Protein AF-A0A452XFY1-F1 (afdb_monomer)

Sequence (192 aa):
MLDLAERDAIMARDAIESGAAADYRALVEVFTRRKQDQLFFTKQAYLARFKKNLEQDMVTDPSHPYQRLLVALATSHKSHHDEPSRHIAKCDARRLYDAKNGGGTGSVDEAAILEMFSKRSIPQLRLALCSYKHIYGHDFTKALKKNLAGDFEESLRVVVKCIYTPSKYYCKVNNRKQAVLHLNLYYYIAGP

Organism: Aegilops tauschii subsp. strangulata (NCBI:txid200361)

Mean predicted aligned error: 9.18 Å

Structure (mmCIF, N/CA/C/O backbone):
data_AF-A0A452XFY1-F1
#
_entry.id   AF-A0A452XFY1-F1
#
loop_
_atom_site.group_PDB
_atom_site.id
_atom_site.type_symbol
_atom_site.label_atom_id
_atom_site.label_alt_id
_atom_site.label_comp_id
_atom_site.label_asym_id
_atom_site.label_entity_id
_atom_site.label_seq_id
_atom_site.pdbx_PDB_ins_code
_atom_site.Cartn_x
_atom_site.Cartn_y
_atom_site.Cartn_z
_atom_site.occupancy
_atom_site.B_iso_or_equiv
_atom_site.auth_seq_id
_atom_site.auth_comp_id
_atom_site.auth_asym_id
_atom_site.auth_atom_id
_atom_site.pdbx_PDB_model_num
ATOM 1 N N . MET A 1 1 ? -27.367 -2.260 10.605 1.00 63.19 1 MET A N 1
ATOM 2 C CA . MET A 1 1 ? -26.356 -2.827 9.684 1.00 63.19 1 MET A CA 1
ATOM 3 C C . MET A 1 1 ? -25.299 -1.751 9.502 1.00 63.19 1 MET A C 1
ATOM 5 O O . MET A 1 1 ? -25.698 -0.643 9.184 1.00 63.19 1 MET A O 1
ATOM 9 N N . LEU A 1 2 ? -24.022 -2.019 9.799 1.00 74.06 2 LEU A N 1
ATOM 10 C CA . LEU A 1 2 ? -22.964 -1.006 9.656 1.00 74.06 2 LEU A CA 1
ATOM 11 C C . LEU A 1 2 ? -22.752 -0.666 8.182 1.00 74.06 2 LEU A C 1
ATOM 13 O O . LEU A 1 2 ? -22.768 -1.576 7.339 1.00 74.06 2 LEU A O 1
ATOM 17 N N . ASP A 1 3 ? -22.523 0.610 7.890 1.00 87.44 3 ASP A N 1
ATOM 18 C CA . ASP A 1 3 ? -22.174 1.022 6.537 1.00 87.44 3 ASP A CA 1
ATOM 19 C C . ASP A 1 3 ? -20.753 0.554 6.157 1.00 87.44 3 ASP A C 1
ATOM 21 O O . ASP A 1 3 ? -19.994 -0.015 6.951 1.00 87.44 3 ASP A O 1
ATOM 25 N N . LEU A 1 4 ? -20.398 0.721 4.886 1.00 87.56 4 LEU A N 1
ATOM 26 C CA . LEU A 1 4 ? -19.113 0.266 4.360 1.00 87.56 4 LEU A CA 1
ATOM 27 C C . LEU A 1 4 ? -17.914 0.982 5.002 1.00 87.56 4 LEU A C 1
ATOM 29 O O . LEU A 1 4 ? -16.899 0.339 5.267 1.00 87.56 4 LEU A O 1
ATOM 33 N N . ALA A 1 5 ? -18.037 2.288 5.232 1.00 90.25 5 ALA A N 1
ATOM 34 C CA . ALA A 1 5 ? -16.978 3.137 5.758 1.00 90.25 5 ALA A CA 1
ATOM 35 C C . ALA A 1 5 ? -16.730 2.858 7.245 1.00 90.25 5 ALA A C 1
ATOM 37 O O . ALA A 1 5 ? -15.581 2.762 7.672 1.00 90.25 5 ALA A O 1
ATOM 38 N N . GLU A 1 6 ? -17.791 2.643 8.021 1.00 91.00 6 GLU A N 1
ATOM 39 C CA . GLU A 1 6 ? -17.715 2.241 9.426 1.00 91.00 6 GLU A CA 1
ATOM 40 C C . GLU A 1 6 ? -17.036 0.881 9.591 1.00 91.00 6 GLU A C 1
ATOM 42 O O . GLU A 1 6 ? -16.199 0.700 10.477 1.00 91.00 6 GLU A O 1
ATOM 47 N N . ARG A 1 7 ? -17.360 -0.084 8.722 1.00 89.94 7 ARG A N 1
ATOM 48 C CA . ARG A 1 7 ? -16.734 -1.415 8.751 1.00 89.94 7 ARG A CA 1
ATOM 49 C C . ARG A 1 7 ? -15.244 -1.357 8.452 1.00 89.94 7 ARG A C 1
ATOM 51 O O . ARG A 1 7 ? -14.468 -2.037 9.123 1.00 89.94 7 ARG A O 1
ATOM 58 N N . ASP A 1 8 ? -14.854 -0.567 7.460 1.00 89.94 8 ASP A N 1
ATOM 59 C CA . ASP A 1 8 ? -13.446 -0.375 7.121 1.00 89.94 8 ASP A CA 1
ATOM 60 C C . ASP A 1 8 ? -12.703 0.364 8.240 1.00 89.94 8 ASP A C 1
ATOM 62 O O . ASP A 1 8 ? -11.579 -0.007 8.574 1.00 89.94 8 ASP A O 1
ATOM 66 N N . ALA A 1 9 ? -13.346 1.348 8.877 1.00 91.31 9 ALA A N 1
ATOM 67 C CA . ALA A 1 9 ? -12.784 2.063 10.015 1.00 91.31 9 ALA A CA 1
ATOM 68 C C . ALA A 1 9 ? -12.543 1.136 11.217 1.00 91.31 9 ALA A C 1
ATOM 70 O O . ALA A 1 9 ? -11.470 1.172 11.816 1.00 91.31 9 ALA A O 1
ATOM 71 N N . ILE A 1 10 ? -13.505 0.269 11.549 1.00 91.00 10 ILE A N 1
ATOM 72 C CA . ILE A 1 10 ? -13.344 -0.730 12.617 1.00 91.00 10 ILE A CA 1
ATOM 73 C C . ILE A 1 10 ? -12.221 -1.709 12.270 1.00 91.00 10 ILE A C 1
ATOM 75 O O . ILE A 1 10 ? -11.364 -1.970 13.103 1.00 91.00 10 ILE A O 1
ATOM 79 N N . MET A 1 11 ? -12.167 -2.199 11.027 1.00 88.69 11 MET A N 1
ATOM 80 C CA . MET A 1 11 ? -11.081 -3.082 10.590 1.00 88.69 11 MET A CA 1
ATOM 81 C C . MET A 1 11 ? -9.709 -2.413 10.713 1.00 88.69 11 MET A C 1
ATOM 83 O O . MET A 1 11 ? -8.749 -3.072 11.107 1.00 88.69 11 MET A O 1
ATOM 87 N N . ALA A 1 12 ? -9.615 -1.122 10.389 1.00 89.00 12 ALA A N 1
ATOM 88 C CA . ALA A 1 12 ? -8.384 -0.369 10.557 1.00 89.00 12 ALA A CA 1
ATOM 89 C C . ALA A 1 12 ? -7.977 -0.278 12.032 1.00 89.00 12 ALA A C 1
ATOM 91 O O . ALA A 1 12 ? -6.815 -0.514 12.353 1.00 89.00 12 ALA A O 1
ATOM 92 N N . ARG A 1 13 ? -8.937 -0.011 12.927 1.00 91.50 13 ARG A N 1
ATOM 93 C CA . ARG A 1 13 ? -8.681 0.072 14.368 1.00 91.50 13 ARG A CA 1
ATOM 94 C C . ARG A 1 13 ? -8.219 -1.268 14.935 1.00 91.50 13 ARG A C 1
ATOM 96 O O . ARG A 1 13 ? -7.186 -1.302 15.595 1.00 91.50 13 ARG A O 1
ATOM 103 N N . ASP A 1 14 ? -8.918 -2.355 14.605 1.00 89.62 14 ASP A N 1
ATOM 104 C CA . ASP A 1 14 ? -8.559 -3.718 15.023 1.00 89.62 14 ASP A CA 1
ATOM 105 C C . ASP A 1 14 ? -7.122 -4.077 14.583 1.00 89.62 14 ASP A C 1
ATOM 107 O O . ASP A 1 14 ? -6.356 -4.682 15.334 1.00 89.62 14 ASP A O 1
ATOM 111 N N . ALA A 1 15 ? -6.734 -3.698 13.358 1.00 88.88 15 ALA A N 1
ATOM 112 C CA . ALA A 1 15 ? -5.394 -3.958 12.831 1.00 88.88 15 ALA A CA 1
ATOM 113 C C . ALA A 1 15 ? -4.305 -3.146 13.552 1.00 88.88 15 ALA A C 1
ATOM 115 O O . ALA A 1 15 ? -3.227 -3.672 13.821 1.00 88.88 15 ALA A O 1
ATOM 116 N N . ILE A 1 16 ? -4.592 -1.884 13.887 1.00 87.62 16 ILE A N 1
ATOM 117 C CA . ILE A 1 16 ? -3.669 -1.019 14.632 1.00 87.62 16 ILE A CA 1
ATOM 118 C C . ILE A 1 16 ? -3.490 -1.528 16.069 1.00 87.62 16 ILE A C 1
ATOM 120 O O . ILE A 1 16 ? -2.362 -1.598 16.547 1.00 87.62 16 ILE A O 1
ATOM 124 N N . GLU A 1 17 ? -4.574 -1.912 16.749 1.00 88.50 17 GLU A N 1
ATOM 125 C CA . GLU A 1 17 ? -4.529 -2.389 18.140 1.00 88.50 17 GLU A CA 1
ATOM 126 C C . GLU A 1 17 ? -3.872 -3.764 18.282 1.00 88.50 17 GLU A C 1
ATOM 128 O O . GLU A 1 17 ? -3.107 -3.985 19.218 1.00 88.50 17 GLU A O 1
ATOM 133 N N . SER A 1 18 ? -4.150 -4.687 17.358 1.00 87.12 18 SER A N 1
ATOM 134 C CA . SER A 1 18 ? -3.537 -6.022 17.379 1.00 87.12 18 SER A CA 1
ATOM 135 C C . SER A 1 18 ? -2.046 -5.993 17.046 1.00 87.12 18 SER A C 1
ATOM 137 O O . SER A 1 18 ? -1.300 -6.857 17.506 1.00 87.12 18 SER A O 1
ATOM 139 N N . GLY A 1 19 ? -1.614 -5.057 16.192 1.00 83.62 19 GLY A N 1
ATOM 140 C CA . GLY A 1 19 ? -0.252 -5.014 15.661 1.00 83.62 19 GLY A CA 1
ATOM 141 C C . GLY A 1 19 ? 0.112 -6.216 14.7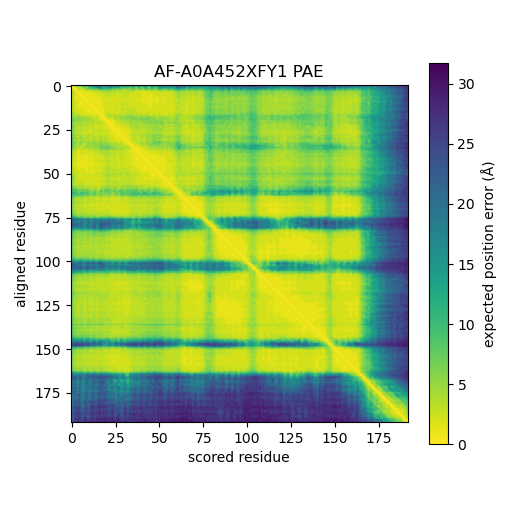77 1.00 83.62 19 GLY A C 1
ATOM 142 O O . GLY A 1 19 ? 1.266 -6.351 14.372 1.00 83.62 19 GLY A O 1
ATOM 143 N N . ALA A 1 20 ? -0.841 -7.098 14.460 1.00 83.06 20 ALA A N 1
ATOM 144 C CA . ALA A 1 20 ? -0.570 -8.361 13.790 1.00 83.06 20 ALA A CA 1
ATOM 145 C C . ALA A 1 20 ? -0.483 -8.195 12.265 1.00 83.06 20 ALA A C 1
ATOM 147 O O . ALA A 1 20 ? -1.370 -7.641 11.610 1.00 83.06 20 ALA A O 1
ATOM 148 N N . ALA A 1 21 ? 0.547 -8.788 11.654 1.00 80.56 21 ALA A N 1
ATOM 149 C CA . ALA A 1 21 ? 0.751 -8.761 10.202 1.00 80.56 21 ALA A CA 1
ATOM 150 C C . ALA A 1 21 ? -0.462 -9.281 9.396 1.00 80.56 21 ALA A C 1
ATOM 152 O O . ALA A 1 21 ? -0.718 -8.830 8.277 1.00 80.56 21 ALA A O 1
ATOM 153 N N . ALA A 1 22 ? -1.223 -10.231 9.952 1.00 79.31 22 ALA A N 1
ATOM 154 C CA . ALA A 1 22 ? -2.417 -10.784 9.314 1.00 79.31 22 ALA A CA 1
ATOM 155 C C . ALA A 1 22 ? -3.561 -9.761 9.194 1.00 79.31 22 ALA A C 1
ATOM 157 O O . ALA A 1 22 ? -4.259 -9.752 8.175 1.00 79.31 22 ALA A O 1
ATOM 158 N N . ASP A 1 23 ? -3.724 -8.894 10.193 1.00 83.12 23 ASP A N 1
ATOM 159 C CA . ASP A 1 23 ? -4.770 -7.872 10.215 1.00 83.12 23 ASP A CA 1
ATOM 160 C C . ASP A 1 23 ? -4.394 -6.687 9.323 1.00 83.12 23 ASP A C 1
ATOM 162 O O . ASP A 1 23 ? -5.204 -6.242 8.504 1.00 83.12 23 ASP A O 1
ATOM 166 N N . TYR A 1 24 ? -3.123 -6.274 9.337 1.00 83.56 24 TYR A N 1
ATOM 167 C CA . TYR A 1 24 ? -2.610 -5.294 8.376 1.00 83.56 24 TYR A CA 1
ATOM 168 C C . TYR A 1 24 ? -2.759 -5.747 6.926 1.00 83.56 24 TYR A C 1
ATOM 170 O O . TYR A 1 24 ? -3.103 -4.951 6.051 1.00 83.56 24 TYR A O 1
ATOM 178 N N . ARG A 1 25 ? -2.556 -7.036 6.645 1.00 83.19 25 ARG A N 1
ATOM 179 C CA . ARG A 1 25 ? -2.786 -7.581 5.305 1.00 83.19 25 ARG A CA 1
ATOM 180 C C . ARG A 1 25 ? -4.245 -7.437 4.865 1.00 83.19 25 ARG A C 1
ATOM 182 O O . ARG A 1 25 ? -4.487 -7.120 3.701 1.00 83.19 25 ARG A O 1
ATOM 189 N N . ALA A 1 26 ? -5.210 -7.660 5.758 1.00 80.44 26 ALA A N 1
ATOM 190 C CA . ALA A 1 26 ? -6.620 -7.432 5.444 1.00 80.44 26 ALA A CA 1
ATOM 191 C C . ALA A 1 26 ? -6.888 -5.946 5.149 1.00 80.44 26 ALA A C 1
ATOM 193 O O . ALA A 1 26 ? -7.580 -5.625 4.181 1.00 80.44 26 ALA A O 1
ATOM 194 N N . LEU A 1 27 ? -6.267 -5.049 5.918 1.00 83.44 27 LEU A N 1
ATOM 195 C CA . LEU A 1 27 ? -6.363 -3.606 5.715 1.00 83.44 27 LEU A CA 1
ATOM 196 C C . LEU A 1 27 ? -5.776 -3.159 4.362 1.00 83.44 27 LEU A C 1
ATOM 198 O O . LEU A 1 27 ? -6.400 -2.374 3.649 1.00 83.44 27 LEU A O 1
ATOM 202 N N . VAL A 1 28 ? -4.636 -3.721 3.945 1.00 86.06 28 VAL A N 1
ATOM 203 C CA . VAL A 1 28 ? -4.040 -3.499 2.611 1.00 86.06 28 VAL A CA 1
ATOM 204 C C . VAL A 1 28 ? -4.995 -3.904 1.489 1.00 86.06 28 VAL A C 1
ATOM 206 O O . VAL A 1 28 ? -5.131 -3.178 0.500 1.00 86.06 28 VAL A O 1
ATOM 209 N N . GLU A 1 29 ? -5.683 -5.040 1.617 1.00 79.56 29 GLU A N 1
ATOM 210 C CA . GLU A 1 29 ? -6.668 -5.468 0.617 1.00 79.56 29 GLU A CA 1
ATOM 211 C C . GLU A 1 29 ? -7.845 -4.495 0.509 1.00 79.56 29 GLU A C 1
ATOM 213 O O . GLU A 1 29 ? -8.342 -4.258 -0.592 1.00 79.56 29 GLU A O 1
ATOM 218 N N . VAL A 1 30 ? -8.282 -3.907 1.624 1.00 80.06 30 VAL A N 1
ATOM 219 C CA . VAL A 1 30 ? -9.313 -2.864 1.612 1.00 80.06 30 VAL A CA 1
ATOM 220 C C . VAL A 1 30 ? -8.781 -1.622 0.898 1.00 80.06 30 VAL A C 1
ATOM 222 O O . VAL A 1 30 ? -9.355 -1.200 -0.107 1.00 80.06 30 VAL A O 1
ATOM 225 N N . PHE A 1 31 ? -7.644 -1.084 1.340 1.00 79.00 31 PHE A N 1
ATOM 226 C CA . PHE A 1 31 ? -7.101 0.182 0.838 1.00 79.00 31 PHE A CA 1
ATOM 227 C C . PHE A 1 31 ? -6.764 0.143 -0.654 1.00 79.00 31 PHE A C 1
ATOM 229 O O . PHE A 1 31 ? -7.035 1.096 -1.376 1.00 79.00 31 PHE A O 1
ATOM 236 N N . THR A 1 32 ? -6.248 -0.982 -1.150 1.00 81.31 32 THR A N 1
ATOM 237 C CA . THR A 1 32 ? -5.939 -1.153 -2.582 1.00 81.31 32 THR A CA 1
ATOM 238 C C . THR A 1 32 ? -7.182 -1.311 -3.471 1.00 81.31 32 THR A C 1
ATOM 240 O O . THR A 1 32 ? -7.075 -1.189 -4.694 1.00 81.31 32 THR A O 1
ATOM 243 N N . ARG A 1 33 ? -8.364 -1.573 -2.891 1.00 79.44 33 ARG A N 1
ATOM 244 C CA . ARG A 1 33 ? -9.639 -1.741 -3.613 1.00 79.44 33 ARG A CA 1
ATOM 245 C C . ARG A 1 33 ? -10.569 -0.542 -3.518 1.00 79.44 33 ARG A C 1
ATOM 247 O O . ARG A 1 33 ? -11.413 -0.371 -4.401 1.00 79.44 33 ARG A O 1
ATOM 254 N N . ARG A 1 34 ? -10.489 0.229 -2.436 1.00 79.19 34 ARG A N 1
ATOM 255 C CA . ARG A 1 34 ? -11.366 1.379 -2.234 1.00 79.19 34 ARG A CA 1
ATOM 256 C C . ARG A 1 34 ? -11.056 2.471 -3.245 1.00 79.19 34 ARG A C 1
ATOM 258 O O . ARG A 1 34 ? -9.904 2.813 -3.497 1.00 79.19 34 ARG A O 1
ATOM 265 N N . LYS A 1 35 ? -12.122 3.028 -3.821 1.00 75.75 35 LYS A N 1
ATOM 266 C CA . LYS A 1 35 ? -12.028 4.287 -4.564 1.00 75.75 35 LYS A CA 1
ATOM 267 C C . LYS A 1 35 ? -11.702 5.419 -3.589 1.00 75.75 35 LYS A C 1
ATOM 269 O O . LYS A 1 35 ? -11.954 5.299 -2.391 1.00 75.75 35 LYS A O 1
ATOM 274 N N . GLN A 1 36 ? -11.197 6.524 -4.121 1.00 76.31 36 GLN A N 1
ATOM 275 C CA . GLN A 1 36 ? -10.845 7.710 -3.343 1.00 76.31 36 GLN A CA 1
ATOM 276 C C . GLN A 1 36 ? -11.977 8.161 -2.411 1.00 76.31 36 GLN A C 1
ATOM 278 O O . GLN A 1 36 ? -11.744 8.299 -1.214 1.00 76.31 36 GLN A O 1
ATOM 283 N N . ASP A 1 37 ? -13.202 8.277 -2.925 1.00 81.69 37 ASP A N 1
ATOM 284 C CA . ASP A 1 37 ? -14.358 8.700 -2.123 1.00 81.69 37 ASP A CA 1
ATOM 285 C C . ASP A 1 37 ? -14.640 7.724 -0.975 1.00 81.69 37 ASP A C 1
ATOM 287 O O . ASP A 1 37 ? -14.925 8.126 0.147 1.00 81.69 37 ASP A O 1
ATOM 291 N N . GLN A 1 38 ? -14.482 6.419 -1.217 1.00 86.12 38 GLN A N 1
ATOM 292 C CA . GLN A 1 38 ? -14.683 5.401 -0.185 1.00 86.12 38 GLN A CA 1
ATOM 293 C C . GLN A 1 38 ? -13.617 5.481 0.917 1.00 86.12 38 GLN A C 1
ATOM 295 O O . GLN A 1 38 ? -13.946 5.317 2.091 1.00 86.12 38 GLN A O 1
ATOM 300 N N . LEU A 1 39 ? -12.357 5.766 0.567 1.00 84.75 39 LEU A N 1
ATOM 301 C CA . LEU A 1 39 ? -11.304 6.017 1.559 1.00 84.75 39 LEU A CA 1
ATOM 302 C C . LEU A 1 39 ? -11.566 7.305 2.336 1.00 84.75 39 LEU A C 1
ATOM 304 O O . LEU A 1 39 ? -11.366 7.326 3.548 1.00 84.75 39 LEU A O 1
ATOM 308 N N . PHE A 1 40 ? -12.059 8.353 1.674 1.00 87.69 40 PHE A N 1
ATOM 309 C CA . PHE A 1 40 ? -12.452 9.591 2.341 1.00 87.69 40 PHE A CA 1
ATOM 310 C C . PHE A 1 40 ? -13.544 9.338 3.389 1.00 87.69 40 PHE A C 1
ATOM 312 O O . PHE A 1 40 ? -13.369 9.707 4.550 1.00 87.69 40 PHE A O 1
ATOM 319 N N . PHE A 1 41 ? -14.619 8.631 3.026 1.00 90.44 41 PHE A N 1
ATOM 320 C CA . PHE A 1 41 ? -15.670 8.275 3.982 1.00 90.44 41 PHE A CA 1
ATOM 321 C C . PHE A 1 41 ? -15.156 7.366 5.100 1.00 90.44 41 PHE A C 1
ATOM 323 O O . PHE A 1 41 ? -15.528 7.562 6.251 1.00 90.44 41 PHE A O 1
ATOM 330 N N . THR A 1 42 ? -14.248 6.431 4.802 1.00 90.06 42 THR A N 1
ATOM 331 C CA . THR A 1 42 ? -13.604 5.590 5.828 1.00 90.06 42 THR A CA 1
ATOM 332 C C . THR A 1 42 ? -12.845 6.439 6.849 1.00 90.06 42 THR A C 1
ATO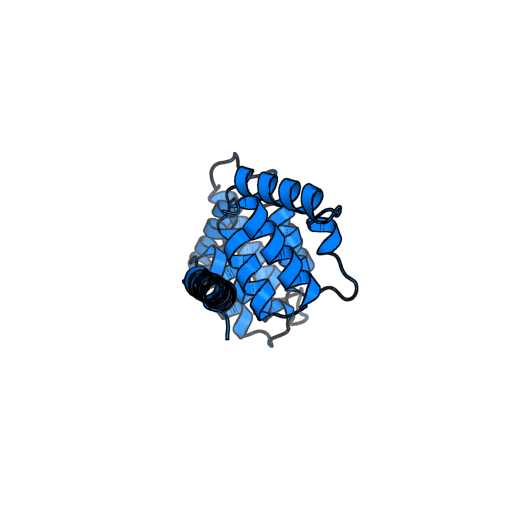M 334 O O . THR A 1 42 ? -12.986 6.229 8.052 1.00 90.06 42 THR A O 1
ATOM 337 N N . LYS A 1 43 ? -12.080 7.441 6.395 1.00 89.62 43 LYS A N 1
ATOM 338 C CA . LYS A 1 43 ? -11.357 8.375 7.275 1.00 89.62 43 LYS A CA 1
ATOM 339 C C . LYS A 1 43 ? -12.319 9.206 8.131 1.00 89.62 43 LYS A C 1
ATOM 341 O O . LYS A 1 43 ? -12.072 9.373 9.323 1.00 89.62 43 LYS A O 1
ATOM 346 N N . GLN A 1 44 ? -13.423 9.680 7.548 1.00 92.88 44 GLN A N 1
ATOM 347 C CA . GLN A 1 44 ? -14.470 10.408 8.276 1.00 92.88 44 GLN A CA 1
ATOM 348 C C . GLN A 1 44 ? -15.149 9.528 9.334 1.00 92.88 44 GLN A C 1
ATOM 350 O O . GLN A 1 44 ? -15.266 9.937 10.486 1.00 92.88 44 GLN A O 1
ATOM 355 N N . ALA A 1 45 ? -15.529 8.298 8.978 1.00 94.12 45 ALA A N 1
ATOM 356 C CA . ALA A 1 45 ? -16.125 7.337 9.903 1.00 94.12 45 ALA A CA 1
ATOM 357 C C . ALA A 1 45 ? -15.165 6.983 11.051 1.00 94.12 45 ALA A C 1
ATOM 359 O O . ALA A 1 45 ? -15.576 6.933 12.211 1.00 94.12 45 ALA A O 1
ATOM 360 N N . TYR A 1 46 ? -13.873 6.808 10.751 1.00 94.12 46 TYR A N 1
ATOM 361 C CA . TYR A 1 46 ? -12.836 6.570 11.756 1.00 94.12 46 TYR A CA 1
ATOM 362 C C . TYR A 1 46 ? -12.733 7.728 12.751 1.00 94.12 46 TYR A C 1
ATOM 364 O O . TYR A 1 46 ? -12.778 7.511 13.963 1.00 94.12 46 TYR A O 1
ATOM 372 N N . LEU A 1 47 ? -12.669 8.964 12.244 1.00 95.06 47 LEU A N 1
ATOM 373 C CA . LEU A 1 47 ? -12.614 10.164 13.073 1.00 95.06 47 LEU A CA 1
ATOM 374 C C . LEU A 1 47 ? -13.876 10.326 13.923 1.00 95.06 47 LEU A C 1
ATOM 376 O O . LEU A 1 47 ? -13.783 10.574 15.125 1.00 95.06 47 LEU A O 1
ATOM 380 N N . ALA A 1 48 ? -15.054 10.147 13.328 1.00 95.56 48 ALA A N 1
ATOM 381 C CA . ALA A 1 48 ? -16.324 10.256 14.032 1.00 95.56 48 ALA A CA 1
ATOM 382 C C . ALA A 1 48 ? -16.431 9.241 15.180 1.00 95.56 48 ALA A C 1
ATOM 384 O O . ALA A 1 48 ? -16.878 9.606 16.273 1.00 95.56 48 ALA A O 1
ATOM 385 N N . ARG A 1 49 ? -15.984 8.001 14.947 1.00 95.50 49 ARG A N 1
ATOM 386 C CA . ARG A 1 49 ? -16.112 6.879 15.882 1.00 95.50 49 ARG A CA 1
ATOM 387 C C . ARG A 1 49 ? -15.040 6.860 16.969 1.00 95.50 49 ARG A C 1
ATOM 389 O O . ARG A 1 49 ? -15.377 6.733 18.140 1.00 95.50 49 ARG A O 1
ATOM 396 N N . PHE A 1 50 ? -13.768 6.977 16.595 1.00 94.56 50 PHE A N 1
ATOM 397 C CA . PHE A 1 50 ? -12.632 6.800 17.510 1.00 94.56 50 PHE A CA 1
ATOM 398 C C . PHE A 1 50 ? -12.017 8.117 17.980 1.00 94.56 50 PHE A C 1
ATOM 400 O O . PHE A 1 50 ? -11.102 8.100 18.797 1.00 94.56 50 PHE A O 1
ATOM 407 N N . LYS A 1 51 ? -12.503 9.258 17.466 1.00 95.00 51 LYS A N 1
ATOM 408 C CA . LYS A 1 51 ? -11.988 10.606 17.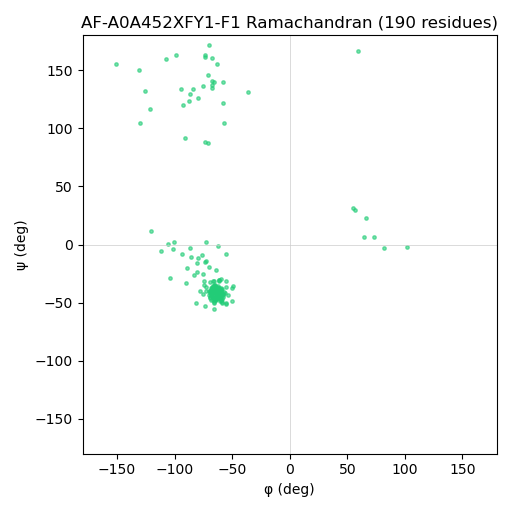771 1.00 95.00 51 LYS A CA 1
ATOM 409 C C . LYS A 1 51 ? -10.496 10.765 17.466 1.00 95.00 51 LYS A C 1
ATOM 411 O O . LYS A 1 51 ? -9.807 11.565 18.089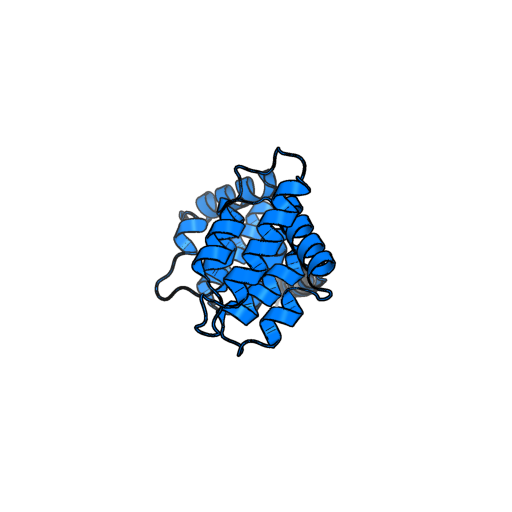 1.00 95.00 51 LYS A O 1
ATOM 416 N N . LYS A 1 52 ? -10.006 10.011 16.480 1.00 93.00 52 LYS A N 1
ATOM 417 C CA . LYS A 1 52 ? -8.614 10.009 16.027 1.00 93.00 52 LYS A CA 1
ATOM 418 C C . LYS A 1 52 ? -8.537 10.130 14.514 1.00 93.00 52 LYS A C 1
ATOM 420 O O . LYS A 1 52 ? -9.424 9.662 13.806 1.00 93.00 52 LYS A O 1
ATOM 425 N N . ASN A 1 53 ? -7.465 10.727 14.005 1.00 91.69 53 ASN A N 1
ATOM 426 C CA . ASN A 1 53 ? -7.176 10.707 12.577 1.00 91.69 53 ASN A CA 1
ATOM 427 C C . ASN A 1 53 ? -6.547 9.356 12.202 1.00 91.69 53 ASN A C 1
ATOM 429 O O . ASN A 1 53 ? -5.547 8.966 12.797 1.00 91.69 53 ASN A O 1
ATOM 433 N N . LEU A 1 54 ? -7.122 8.662 11.216 1.00 89.00 54 LEU A N 1
ATOM 434 C CA . LEU A 1 54 ? -6.676 7.326 10.811 1.00 89.00 54 LEU A CA 1
ATOM 435 C C . LEU A 1 54 ? -5.203 7.294 10.385 1.00 89.00 54 LEU A C 1
ATOM 437 O O . LEU A 1 54 ? -4.472 6.412 10.811 1.00 89.00 54 LEU A O 1
ATOM 441 N N . GLU A 1 55 ? -4.749 8.252 9.577 1.00 87.25 55 GLU A N 1
ATOM 442 C CA . GLU A 1 55 ? -3.358 8.274 9.107 1.00 87.25 55 GLU A CA 1
ATOM 443 C C . GLU A 1 55 ? -2.386 8.503 10.266 1.00 87.25 55 GLU A C 1
ATOM 445 O O . GLU A 1 55 ? -1.370 7.824 10.345 1.00 87.25 55 GLU A O 1
ATOM 450 N N . GLN A 1 56 ? -2.724 9.402 11.194 1.00 88.00 56 GLN A N 1
ATOM 451 C CA . GLN A 1 56 ? -1.902 9.660 12.380 1.00 88.00 56 GLN A CA 1
ATOM 452 C C . GLN A 1 56 ? -1.873 8.460 13.333 1.00 88.00 56 GLN A C 1
ATOM 454 O O . GLN A 1 56 ? -0.820 8.132 13.860 1.00 88.00 56 GLN A O 1
ATOM 459 N N . ASP A 1 57 ? -3.004 7.779 13.527 1.00 89.06 57 ASP A N 1
ATOM 460 C CA . ASP A 1 57 ? -3.100 6.603 14.406 1.00 89.06 57 ASP A CA 1
ATOM 461 C C . ASP A 1 57 ? -2.367 5.381 13.819 1.00 89.06 57 ASP A C 1
ATOM 463 O O . ASP A 1 57 ? -2.005 4.462 14.547 1.00 89.06 57 ASP A O 1
ATOM 467 N N . MET A 1 58 ? -2.103 5.377 12.507 1.00 84.75 58 MET A N 1
ATOM 468 C CA . MET A 1 58 ? -1.238 4.392 11.854 1.00 84.75 58 MET A CA 1
ATOM 469 C C . MET A 1 58 ? 0.256 4.704 11.997 1.00 84.75 58 MET A C 1
ATOM 471 O O . MET A 1 58 ? 1.070 3.819 11.755 1.00 84.75 58 MET A O 1
ATOM 475 N N . VAL A 1 59 ? 0.646 5.923 12.374 1.00 85.19 59 VAL A N 1
ATOM 476 C CA . VAL A 1 59 ? 2.054 6.291 12.579 1.00 85.19 59 VAL A CA 1
ATOM 477 C C . VAL A 1 59 ? 2.420 6.034 14.043 1.00 85.19 59 VAL A C 1
ATOM 479 O O . VAL A 1 59 ? 2.236 6.890 14.903 1.00 85.19 59 VAL A O 1
ATOM 482 N N . THR A 1 60 ? 2.926 4.833 14.330 1.00 82.44 60 THR A N 1
ATOM 483 C CA . THR A 1 60 ? 3.420 4.432 15.661 1.00 82.44 60 THR A CA 1
ATOM 484 C C . THR A 1 60 ? 4.946 4.338 15.686 1.00 82.44 60 THR A C 1
ATOM 486 O O . THR A 1 60 ? 5.565 4.172 14.637 1.00 82.44 60 THR A O 1
ATOM 489 N N . ASP A 1 61 ? 5.553 4.397 16.875 1.00 78.19 61 ASP A N 1
ATOM 490 C CA . ASP A 1 61 ? 6.991 4.172 17.077 1.00 78.19 61 ASP A CA 1
ATOM 491 C C . ASP A 1 61 ? 7.220 3.008 18.068 1.00 78.19 61 ASP A C 1
ATOM 493 O O . ASP A 1 61 ? 6.773 3.111 19.215 1.00 78.19 61 ASP A O 1
ATOM 497 N N . PRO A 1 62 ? 7.847 1.885 17.653 1.00 76.25 62 PRO A N 1
ATOM 498 C CA . PRO A 1 62 ? 8.331 1.587 16.300 1.00 76.25 62 PRO A CA 1
ATOM 499 C C . PRO A 1 62 ? 7.190 1.329 15.299 1.00 76.25 62 PRO A C 1
ATOM 501 O O . PRO A 1 62 ? 6.152 0.755 15.635 1.00 76.25 62 PRO A O 1
ATOM 504 N N . SER A 1 63 ? 7.388 1.736 14.039 1.00 79.25 63 SER A N 1
ATOM 505 C CA . SER A 1 63 ? 6.381 1.553 12.981 1.00 79.25 63 SER A CA 1
ATOM 506 C C . SER A 1 63 ? 6.508 0.187 12.298 1.00 79.25 63 SER A C 1
ATOM 508 O O . SER A 1 63 ? 7.574 -0.179 11.791 1.00 79.25 63 SER A O 1
ATOM 510 N N . HIS A 1 64 ? 5.402 -0.545 12.191 1.00 86.31 64 HIS A N 1
ATOM 511 C CA . HIS A 1 64 ? 5.326 -1.759 11.387 1.00 86.31 64 HIS A CA 1
ATOM 512 C C . HIS A 1 64 ? 5.450 -1.394 9.891 1.00 86.31 64 HIS A C 1
ATOM 514 O O . HIS A 1 64 ? 4.791 -0.461 9.423 1.00 86.31 64 HIS A O 1
ATOM 520 N N . PRO A 1 65 ? 6.214 -2.143 9.070 1.00 90.31 65 PRO A N 1
ATOM 521 C CA . PRO A 1 65 ? 6.305 -1.893 7.628 1.00 90.31 65 PRO A CA 1
ATOM 522 C C . PRO A 1 65 ? 4.971 -1.725 6.879 1.00 90.31 65 PRO A C 1
ATOM 524 O O . PRO A 1 65 ? 4.872 -0.889 5.979 1.00 90.31 65 PRO A O 1
ATOM 527 N N . TYR A 1 66 ? 3.921 -2.465 7.261 1.00 90.25 66 TYR A N 1
ATOM 528 C CA . TYR A 1 66 ? 2.591 -2.288 6.681 1.00 90.25 66 TYR A CA 1
ATOM 529 C C . TYR A 1 66 ? 2.002 -0.911 6.950 1.00 90.25 66 TYR A C 1
ATOM 531 O O . TYR A 1 66 ? 1.402 -0.350 6.039 1.00 90.25 66 TYR A O 1
ATOM 539 N N . GLN A 1 67 ? 2.168 -0.359 8.153 1.00 90.44 67 GLN A N 1
ATOM 540 C CA . GLN A 1 67 ? 1.670 0.975 8.477 1.00 90.44 67 GLN A CA 1
ATOM 541 C C . GLN A 1 67 ? 2.296 2.016 7.550 1.00 90.44 67 GLN A C 1
ATOM 543 O O . GLN A 1 67 ? 1.574 2.786 6.926 1.00 90.44 67 GLN A O 1
ATOM 548 N N . ARG A 1 68 ? 3.622 1.970 7.366 1.00 91.56 68 ARG A N 1
ATOM 549 C CA . ARG A 1 68 ? 4.341 2.884 6.465 1.00 91.56 68 ARG A CA 1
ATOM 550 C C . ARG A 1 68 ? 3.839 2.782 5.021 1.00 91.56 68 ARG A C 1
ATOM 552 O O . ARG A 1 68 ? 3.532 3.798 4.400 1.00 91.56 68 ARG A O 1
ATOM 559 N N . LEU A 1 69 ? 3.684 1.561 4.504 1.00 92.75 69 LEU A N 1
ATOM 560 C CA . LEU A 1 69 ? 3.158 1.322 3.153 1.00 92.75 69 LEU A CA 1
ATOM 561 C C . LEU A 1 69 ? 1.695 1.765 3.005 1.00 92.75 69 LEU A C 1
ATOM 563 O O . LEU A 1 69 ? 1.326 2.334 1.980 1.00 92.75 69 LEU A O 1
ATOM 567 N N . LEU A 1 70 ? 0.859 1.512 4.011 1.00 89.75 70 LEU A N 1
ATOM 568 C CA . LEU A 1 70 ? -0.548 1.905 4.016 1.00 89.75 70 LEU A CA 1
ATOM 569 C C . LEU A 1 70 ? -0.713 3.421 4.082 1.00 89.75 70 LEU A C 1
ATOM 571 O O . LEU A 1 70 ? -1.527 3.952 3.335 1.00 89.75 70 LEU A O 1
ATOM 575 N N . VAL A 1 71 ? 0.077 4.108 4.912 1.00 90.31 71 VAL A N 1
ATOM 576 C CA . VAL A 1 71 ? 0.116 5.575 4.965 1.00 90.31 71 VAL A CA 1
ATOM 577 C C . VAL A 1 71 ? 0.518 6.123 3.599 1.00 90.31 71 VAL A C 1
ATOM 579 O O . VAL A 1 71 ? -0.209 6.947 3.057 1.00 90.31 71 VAL A O 1
ATOM 582 N N . ALA A 1 72 ? 1.578 5.595 2.974 1.00 90.88 72 ALA A N 1
ATOM 583 C CA . ALA A 1 72 ? 1.970 6.010 1.626 1.00 90.88 72 ALA A CA 1
ATOM 584 C C . ALA A 1 72 ? 0.817 5.850 0.616 1.00 90.88 72 ALA A C 1
ATOM 586 O O . ALA A 1 72 ? 0.454 6.806 -0.066 1.00 90.88 72 ALA A O 1
ATOM 587 N N . LEU A 1 73 ? 0.167 4.684 0.564 1.00 87.88 73 LEU A N 1
ATOM 588 C CA . LEU A 1 73 ? -0.990 4.465 -0.316 1.00 87.88 73 LEU A CA 1
ATOM 589 C C . LEU A 1 73 ? -2.168 5.400 0.007 1.00 87.88 73 LEU A C 1
ATOM 591 O O . LEU A 1 73 ? -2.839 5.886 -0.902 1.00 87.88 73 LEU A O 1
ATOM 595 N N . ALA A 1 74 ? -2.403 5.680 1.288 1.00 83.81 74 ALA A N 1
ATOM 596 C CA . ALA A 1 74 ? -3.433 6.599 1.755 1.00 83.81 74 ALA A CA 1
ATOM 597 C C . ALA A 1 74 ? -3.085 8.074 1.516 1.00 83.81 74 ALA A C 1
ATOM 599 O O . ALA A 1 74 ? -3.974 8.910 1.610 1.00 83.81 74 ALA A O 1
ATOM 600 N N . THR A 1 75 ? -1.835 8.425 1.211 1.00 83.12 75 THR A N 1
ATOM 601 C CA . THR A 1 75 ? -1.435 9.793 0.846 1.00 83.12 75 THR A CA 1
ATOM 602 C C . THR A 1 75 ? -1.549 10.049 -0.663 1.00 83.12 75 THR A C 1
ATOM 604 O O . THR A 1 75 ? -1.695 11.198 -1.081 1.00 83.12 75 THR A O 1
ATOM 607 N N . SER A 1 76 ? -1.577 9.003 -1.501 1.00 77.50 76 SER A N 1
ATOM 608 C CA . SER A 1 76 ? -1.530 9.096 -2.978 1.00 77.50 76 SER A CA 1
ATOM 609 C C . SER A 1 76 ? -2.701 9.836 -3.657 1.00 77.50 76 SER A C 1
ATOM 611 O O . SER A 1 76 ? -2.709 10.007 -4.885 1.00 77.50 76 SER A O 1
ATOM 613 N N . HIS A 1 77 ? -3.672 10.312 -2.873 1.00 60.62 77 HIS A N 1
ATOM 614 C CA . HIS A 1 77 ? -4.960 10.895 -3.257 1.00 60.62 77 HIS A CA 1
ATOM 615 C C . HIS A 1 77 ? -4.933 12.084 -4.226 1.00 60.62 77 HIS A C 1
ATOM 617 O O . HIS A 1 77 ? -5.988 12.472 -4.713 1.00 60.62 77 HIS A O 1
ATOM 623 N N . LYS A 1 78 ? -3.771 12.649 -4.563 1.00 54.53 78 LYS A N 1
ATOM 624 C CA . LYS A 1 78 ? -3.674 13.767 -5.518 1.00 54.53 78 LYS A CA 1
ATOM 625 C C . LYS A 1 78 ? -3.566 13.349 -6.993 1.00 54.53 78 LYS A C 1
ATOM 627 O O . LYS A 1 78 ? -3.524 14.218 -7.848 1.00 54.53 78 LYS A O 1
ATOM 632 N N . SER A 1 79 ? -3.514 12.049 -7.302 1.00 54.84 79 SER A N 1
ATOM 633 C CA . SER A 1 79 ? -3.198 11.532 -8.655 1.00 54.84 79 SER A CA 1
ATOM 634 C C . SER A 1 79 ? -4.293 10.654 -9.284 1.00 54.84 79 SER A C 1
ATOM 636 O O . SER A 1 79 ? -4.052 9.951 -10.262 1.00 54.84 79 SER A O 1
ATOM 638 N N . HIS A 1 80 ? -5.493 10.627 -8.697 1.00 52.41 80 HIS A N 1
ATOM 639 C CA . HIS A 1 80 ? -6.575 9.709 -9.082 1.00 52.41 80 HIS A CA 1
ATOM 640 C C . HIS A 1 80 ? -7.462 10.197 -10.239 1.00 52.41 80 HIS A C 1
ATOM 642 O O . HIS A 1 80 ? -8.242 9.401 -10.760 1.00 52.41 80 HIS A O 1
ATOM 648 N N . HIS A 1 81 ? -7.331 11.463 -10.643 1.00 53.66 81 HIS A N 1
ATOM 649 C CA . HIS A 1 81 ? -8.084 12.047 -11.759 1.00 53.66 81 HIS A CA 1
ATOM 650 C C . HIS A 1 81 ? -7.343 11.982 -13.100 1.00 53.66 81 HIS A C 1
ATOM 652 O O . HIS A 1 81 ? -7.952 12.240 -14.133 1.00 53.66 81 HIS A O 1
ATOM 658 N N . ASP A 1 82 ? -6.070 11.582 -13.091 1.00 64.12 82 ASP A N 1
ATOM 659 C CA . ASP A 1 82 ? -5.265 11.473 -14.302 1.00 64.12 82 ASP A CA 1
ATOM 660 C C . ASP A 1 82 ? -5.316 10.044 -14.848 1.00 64.12 82 ASP A C 1
ATOM 662 O O . ASP A 1 82 ? -5.145 9.061 -14.113 1.00 64.12 82 ASP A O 1
ATOM 666 N N . GLU A 1 83 ? -5.527 9.912 -16.158 1.00 80.06 83 GLU A N 1
ATOM 667 C CA . GLU A 1 83 ? -5.374 8.625 -16.827 1.00 80.06 83 GLU A CA 1
ATOM 668 C C . GLU A 1 83 ? -3.951 8.076 -16.625 1.00 80.06 83 GLU A C 1
ATOM 670 O O . GLU A 1 83 ? -2.970 8.826 -16.710 1.00 80.06 83 GLU A O 1
ATOM 675 N N . PRO A 1 84 ? -3.790 6.759 -16.390 1.00 87.00 84 PRO A N 1
ATOM 676 C CA . PRO A 1 84 ? -2.470 6.180 -16.200 1.00 87.00 84 PRO A CA 1
ATOM 677 C C . PRO A 1 84 ? -1.534 6.420 -17.392 1.00 87.00 84 PRO A C 1
ATOM 679 O O . PRO A 1 84 ? -1.774 5.966 -18.513 1.00 87.00 84 PRO A O 1
ATOM 682 N N . SER A 1 85 ? -0.400 7.071 -17.136 1.00 89.75 85 SER A N 1
ATOM 683 C CA . SER A 1 85 ? 0.608 7.380 -18.146 1.00 89.75 85 SER A CA 1
ATOM 684 C C . SER A 1 85 ? 1.613 6.242 -18.306 1.00 89.75 85 SER A C 1
ATOM 686 O O . SER A 1 85 ? 2.340 5.871 -17.375 1.00 89.75 85 SER A O 1
ATOM 688 N N . ARG A 1 86 ? 1.732 5.736 -19.540 1.00 89.44 86 ARG A N 1
ATOM 689 C CA . ARG A 1 86 ? 2.740 4.729 -19.923 1.00 89.44 86 ARG A CA 1
ATOM 690 C C . ARG A 1 86 ? 4.170 5.240 -19.760 1.00 89.44 86 ARG A C 1
ATOM 692 O O . ARG A 1 86 ? 5.055 4.460 -19.418 1.00 89.44 86 ARG A O 1
ATOM 699 N N . HIS A 1 87 ? 4.410 6.526 -20.019 1.00 92.50 87 HIS A N 1
ATOM 700 C CA . HIS A 1 87 ? 5.740 7.114 -19.862 1.00 92.50 87 HIS A CA 1
ATOM 701 C C . HIS A 1 87 ? 6.152 7.113 -18.388 1.00 92.50 87 HIS A C 1
ATOM 703 O O . HIS A 1 87 ? 7.201 6.567 -18.046 1.00 92.50 87 HIS A O 1
ATOM 709 N N . ILE A 1 88 ? 5.277 7.623 -17.513 1.00 92.88 88 ILE A N 1
ATOM 710 C CA . ILE A 1 88 ? 5.507 7.630 -16.064 1.00 92.88 88 ILE A CA 1
ATOM 711 C C . ILE A 1 88 ? 5.687 6.199 -15.549 1.00 92.88 88 ILE A C 1
ATOM 713 O O . ILE A 1 88 ? 6.620 5.938 -14.800 1.00 92.88 88 ILE A O 1
ATOM 717 N N . ALA A 1 89 ? 4.880 5.246 -16.020 1.00 92.62 89 ALA A N 1
ATOM 718 C CA . ALA A 1 89 ? 4.989 3.846 -15.618 1.00 92.62 89 ALA A CA 1
ATOM 719 C C . ALA A 1 89 ? 6.343 3.218 -15.981 1.00 92.62 89 ALA A C 1
ATOM 721 O O . ALA A 1 89 ? 6.903 2.469 -15.185 1.00 92.62 89 ALA A O 1
ATOM 722 N N . LYS A 1 90 ? 6.905 3.537 -17.155 1.00 93.81 90 LYS A N 1
ATOM 723 C CA . LYS A 1 90 ? 8.255 3.093 -17.538 1.00 93.81 90 LYS A CA 1
ATOM 724 C C . LYS A 1 90 ? 9.339 3.741 -16.672 1.00 93.81 90 LYS A C 1
ATOM 726 O O . LYS A 1 90 ? 10.318 3.079 -16.341 1.00 93.81 90 LYS A O 1
ATOM 731 N N . CYS A 1 91 ? 9.182 5.015 -16.312 1.00 96.19 91 CYS A N 1
ATOM 732 C CA . CYS A 1 91 ? 10.098 5.701 -15.398 1.00 96.19 91 CYS A CA 1
ATOM 733 C C . CYS A 1 91 ? 10.052 5.090 -13.993 1.00 96.19 91 CYS A C 1
ATOM 735 O O . CYS A 1 91 ? 11.095 4.754 -13.441 1.00 96.19 91 CYS A O 1
ATOM 737 N N . ASP A 1 92 ? 8.855 4.877 -13.454 1.00 96.44 92 ASP A N 1
ATOM 738 C CA . ASP A 1 92 ? 8.647 4.257 -12.146 1.00 96.44 92 ASP A CA 1
ATOM 739 C C . ASP A 1 92 ? 9.120 2.792 -12.130 1.00 96.44 92 ASP A C 1
ATOM 741 O O . ASP A 1 92 ? 9.690 2.342 -11.145 1.00 96.44 92 ASP A O 1
ATOM 745 N N . ALA A 1 93 ? 8.978 2.053 -13.236 1.00 95.69 93 ALA A N 1
ATOM 746 C CA . ALA A 1 93 ? 9.536 0.707 -13.369 1.00 95.69 93 ALA A CA 1
ATOM 747 C C . ALA A 1 93 ? 11.066 0.683 -13.229 1.00 95.69 93 ALA A C 1
ATOM 749 O O . ALA A 1 93 ? 11.604 -0.214 -12.584 1.00 95.69 93 ALA A O 1
ATOM 750 N N . ARG A 1 94 ? 11.769 1.669 -13.798 1.00 95.88 94 ARG A N 1
ATOM 751 C CA . ARG A 1 94 ? 13.221 1.805 -13.601 1.00 95.88 94 ARG A CA 1
ATOM 752 C C . ARG A 1 94 ? 13.553 2.156 -12.156 1.00 95.88 94 ARG A C 1
ATOM 754 O O . ARG A 1 94 ? 14.365 1.474 -11.548 1.00 95.88 94 ARG A O 1
ATOM 761 N N . ARG A 1 95 ? 12.823 3.106 -11.563 1.00 95.25 95 ARG A N 1
ATOM 762 C CA . ARG A 1 95 ? 12.979 3.457 -10.140 1.00 95.25 95 ARG A CA 1
ATOM 763 C C . ARG A 1 95 ? 12.778 2.258 -9.215 1.00 95.25 95 ARG A C 1
ATOM 765 O O . ARG A 1 95 ? 13.542 2.094 -8.278 1.00 95.25 95 ARG A O 1
ATOM 772 N N . LEU A 1 96 ? 11.799 1.393 -9.492 1.00 94.75 96 LEU A N 1
ATOM 773 C CA . LEU A 1 96 ? 11.598 0.139 -8.758 1.00 94.75 96 LEU A CA 1
ATOM 774 C C . LEU A 1 96 ? 12.815 -0.790 -8.852 1.00 94.75 96 LEU A C 1
ATOM 776 O O . LEU A 1 96 ? 13.149 -1.460 -7.879 1.00 94.75 96 LEU A O 1
ATOM 780 N N . TYR A 1 97 ? 13.462 -0.864 -10.016 1.00 92.69 97 TYR A N 1
ATOM 781 C CA . TYR A 1 97 ? 14.664 -1.675 -10.205 1.00 92.69 97 TYR A CA 1
ATOM 782 C C . TYR A 1 97 ? 15.856 -1.114 -9.433 1.00 92.69 97 TYR A C 1
ATOM 784 O O . TYR A 1 97 ? 16.551 -1.874 -8.762 1.00 92.69 97 TYR A O 1
ATOM 792 N N . ASP A 1 98 ? 16.042 0.202 -9.482 1.00 91.75 98 ASP A N 1
ATOM 793 C CA . ASP A 1 98 ? 17.132 0.883 -8.787 1.00 91.75 98 ASP A CA 1
ATOM 794 C C . ASP A 1 98 ? 16.944 0.789 -7.263 1.00 91.75 98 ASP A C 1
ATOM 796 O O . ASP A 1 98 ? 17.843 0.344 -6.547 1.00 91.75 98 ASP A O 1
ATOM 800 N N . ALA A 1 99 ? 15.730 1.080 -6.776 1.00 91.19 99 ALA A N 1
ATOM 801 C CA . ALA A 1 99 ? 15.363 1.012 -5.361 1.00 91.19 99 ALA A CA 1
ATOM 802 C C . ALA A 1 99 ? 15.491 -0.403 -4.784 1.00 91.19 99 ALA A C 1
ATOM 804 O O . ALA A 1 99 ? 15.828 -0.575 -3.617 1.00 91.19 99 ALA A O 1
ATOM 805 N N . LYS A 1 100 ? 15.275 -1.445 -5.594 1.00 85.44 100 LYS A N 1
ATOM 806 C CA . LYS A 1 100 ? 15.446 -2.839 -5.160 1.00 85.44 100 LYS A CA 1
ATOM 807 C C . LYS A 1 100 ? 16.877 -3.139 -4.688 1.00 85.44 100 LYS A C 1
ATOM 809 O O . LYS A 1 100 ? 17.059 -4.031 -3.865 1.00 85.44 100 LYS A O 1
ATOM 814 N N . ASN A 1 101 ? 17.880 -2.445 -5.224 1.00 77.00 101 ASN A N 1
ATOM 815 C CA . ASN A 1 101 ? 19.287 -2.711 -4.926 1.00 77.00 101 ASN A CA 1
ATOM 816 C C . ASN A 1 101 ? 19.891 -1.730 -3.903 1.00 77.00 101 ASN A C 1
ATOM 818 O O . ASN A 1 101 ? 21.088 -1.836 -3.636 1.00 77.00 101 ASN A O 1
ATOM 822 N N . GLY A 1 102 ? 19.106 -0.789 -3.356 1.00 66.69 102 GLY A N 1
ATOM 823 C CA . GLY A 1 102 ? 19.494 0.043 -2.206 1.00 66.69 102 GLY A CA 1
ATOM 824 C C . GLY A 1 102 ? 20.806 0.812 -2.363 1.00 66.69 102 GLY A C 1
ATOM 825 O O . GLY A 1 102 ? 21.550 0.953 -1.401 1.00 66.69 102 GLY A O 1
ATOM 826 N N . GLY A 1 103 ? 21.170 1.230 -3.579 1.00 61.31 103 GLY A N 1
ATOM 827 C CA . GLY A 1 103 ? 22.469 1.871 -3.816 1.00 61.31 103 GLY A CA 1
ATOM 828 C C . GLY A 1 103 ? 23.688 0.953 -3.613 1.00 61.31 103 GLY A C 1
ATOM 829 O O . GLY A 1 103 ? 24.784 1.448 -3.376 1.00 61.31 103 GLY A O 1
ATOM 830 N N . GLY A 1 104 ? 23.522 -0.372 -3.706 1.00 61.41 104 GLY A N 1
ATOM 831 C CA . GLY A 1 104 ? 24.605 -1.362 -3.611 1.00 61.41 104 GLY A CA 1
ATOM 832 C C . GLY A 1 104 ? 24.711 -2.085 -2.264 1.00 61.41 104 GLY A C 1
ATOM 833 O O . GLY A 1 104 ? 25.530 -2.990 -2.133 1.00 61.41 104 GLY A O 1
ATOM 834 N N . THR A 1 105 ? 23.871 -1.743 -1.284 1.00 60.56 105 THR A N 1
ATOM 835 C CA . THR A 1 105 ? 23.863 -2.346 0.064 1.00 60.56 105 THR A CA 1
ATOM 836 C C . THR A 1 105 ? 23.156 -3.704 0.133 1.00 60.56 105 THR A C 1
ATOM 838 O O . THR A 1 105 ? 23.270 -4.410 1.131 1.00 60.56 105 THR A O 1
ATOM 841 N N . GLY A 1 106 ? 22.424 -4.088 -0.919 1.00 68.25 106 GLY A N 1
ATOM 842 C CA . GLY A 1 106 ? 21.687 -5.354 -0.989 1.00 68.25 106 GLY A CA 1
ATOM 843 C C . GLY A 1 106 ? 20.322 -5.353 -0.287 1.00 68.25 106 GLY A C 1
ATOM 844 O O . GLY A 1 106 ? 19.604 -6.348 -0.405 1.00 68.25 106 GLY A O 1
ATOM 845 N N . SER A 1 107 ? 19.936 -4.258 0.378 1.00 77.50 107 SER A N 1
ATOM 846 C CA . SER A 1 107 ? 18.595 -4.041 0.940 1.00 77.50 107 SER A CA 1
ATOM 847 C C . SER A 1 107 ? 17.728 -3.172 0.024 1.00 77.50 107 SER A C 1
ATOM 849 O O . SER A 1 107 ? 18.228 -2.518 -0.893 1.00 77.50 107 SER A O 1
ATOM 851 N N . VAL A 1 108 ? 16.409 -3.177 0.231 1.00 88.00 108 VAL A N 1
ATOM 852 C CA . VAL A 1 108 ? 15.503 -2.292 -0.515 1.00 88.00 108 VAL A CA 1
ATOM 853 C C . VAL A 1 108 ? 15.603 -0.858 0.012 1.00 88.00 108 VAL A C 1
ATOM 855 O O . VAL A 1 108 ? 15.577 -0.624 1.216 1.00 88.00 108 VAL A O 1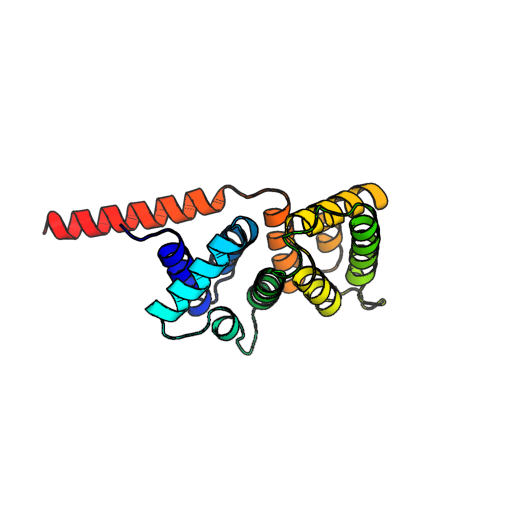
ATOM 858 N N . ASP A 1 109 ? 15.657 0.118 -0.895 1.00 91.69 109 ASP A N 1
ATOM 859 C CA . ASP A 1 109 ? 15.474 1.535 -0.577 1.00 91.69 109 ASP A CA 1
ATOM 860 C C . ASP A 1 109 ? 13.999 1.794 -0.234 1.00 91.69 109 ASP A C 1
ATOM 862 O O . ASP A 1 109 ? 13.158 2.086 -1.093 1.00 91.69 109 ASP A O 1
ATOM 866 N N . GLU A 1 110 ? 13.667 1.614 1.046 1.00 91.62 110 GLU A N 1
ATOM 867 C CA . GLU A 1 110 ? 12.305 1.768 1.553 1.00 91.62 110 GLU A CA 1
ATOM 868 C C . GLU A 1 110 ? 11.763 3.181 1.304 1.00 91.62 110 GLU A C 1
ATOM 870 O O . GLU A 1 110 ? 10.589 3.338 0.962 1.00 91.62 110 GLU A O 1
ATOM 875 N N . ALA A 1 111 ? 12.613 4.207 1.425 1.00 92.12 111 ALA A N 1
ATOM 876 C CA . ALA A 1 111 ? 12.222 5.602 1.261 1.00 92.12 111 ALA A CA 1
ATOM 877 C C . ALA A 1 111 ? 11.794 5.892 -0.182 1.00 92.12 111 ALA A C 1
ATOM 879 O O . ALA A 1 111 ? 10.714 6.451 -0.394 1.00 92.12 111 ALA A O 1
ATOM 880 N N . ALA A 1 112 ? 12.567 5.437 -1.172 1.00 93.44 112 ALA A N 1
ATOM 881 C CA . ALA A 1 112 ? 12.216 5.587 -2.584 1.00 93.44 112 ALA A CA 1
ATOM 882 C C . ALA A 1 112 ? 10.897 4.875 -2.936 1.00 93.44 112 ALA A C 1
ATOM 884 O O . ALA A 1 112 ? 10.075 5.402 -3.697 1.00 93.44 112 ALA A O 1
ATOM 885 N N . ILE A 1 113 ? 10.656 3.690 -2.361 1.00 94.69 113 ILE A N 1
ATOM 886 C CA . ILE A 1 113 ? 9.399 2.953 -2.550 1.00 94.69 113 ILE A CA 1
ATOM 887 C C . ILE A 1 113 ? 8.216 3.710 -1.934 1.00 94.69 113 ILE A C 1
ATOM 889 O O . ILE A 1 113 ? 7.199 3.901 -2.607 1.00 94.69 113 ILE A O 1
ATOM 893 N N . LEU A 1 114 ? 8.338 4.157 -0.681 1.00 93.94 114 LEU A N 1
ATOM 894 C CA . LEU A 1 114 ? 7.286 4.891 0.03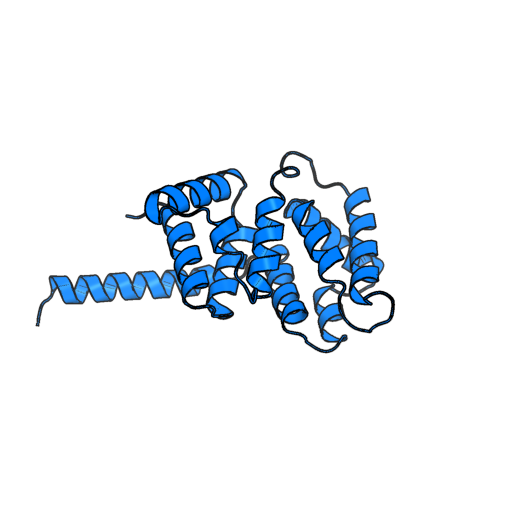2 1.00 93.94 114 LEU A CA 1
ATOM 895 C C . LEU A 1 114 ? 6.963 6.226 -0.654 1.00 93.94 114 LEU A C 1
ATOM 897 O O . LEU A 1 114 ? 5.792 6.565 -0.847 1.00 93.94 114 LEU A O 1
ATOM 901 N N . GLU A 1 115 ? 7.982 6.958 -1.103 1.00 93.88 115 GLU A N 1
ATOM 902 C CA . GLU A 1 115 ? 7.807 8.198 -1.857 1.00 93.88 115 GLU A CA 1
ATOM 903 C C . GLU A 1 115 ? 7.044 7.944 -3.166 1.00 93.88 115 GLU A C 1
ATOM 905 O O . GLU A 1 115 ? 6.088 8.650 -3.486 1.00 93.88 115 GLU A O 1
ATOM 910 N N . MET A 1 116 ? 7.409 6.902 -3.917 1.00 94.19 116 MET A N 1
ATOM 911 C CA . MET A 1 116 ? 6.702 6.562 -5.149 1.00 94.19 116 MET A CA 1
ATOM 912 C C . MET A 1 116 ? 5.243 6.171 -4.871 1.00 94.19 116 MET A C 1
ATOM 914 O O . MET A 1 116 ? 4.337 6.655 -5.549 1.00 94.19 116 MET A O 1
ATOM 918 N N . PHE A 1 117 ? 4.993 5.334 -3.862 1.00 93.12 117 PHE A N 1
ATOM 919 C CA . PHE A 1 117 ? 3.644 4.868 -3.521 1.00 93.12 117 PHE A CA 1
ATOM 920 C C . PHE A 1 117 ? 2.750 6.015 -3.027 1.00 93.12 117 PHE A C 1
ATOM 922 O O . PHE A 1 117 ? 1.560 6.024 -3.329 1.00 93.12 117 PHE A O 1
ATOM 929 N N . SER A 1 118 ? 3.323 7.028 -2.370 1.00 91.12 118 SER A N 1
ATOM 930 C CA . SER A 1 118 ? 2.598 8.236 -1.945 1.00 91.12 118 SER A CA 1
ATOM 931 C C . SER A 1 118 ? 2.301 9.243 -3.053 1.00 91.12 118 SER A C 1
ATOM 933 O O . SER A 1 118 ? 1.524 10.171 -2.842 1.00 91.12 118 SER A O 1
ATOM 935 N N . LYS A 1 119 ? 2.861 9.066 -4.254 1.00 89.81 119 LYS A N 1
ATOM 936 C CA . LYS A 1 119 ? 2.666 9.981 -5.395 1.00 89.81 119 LYS A CA 1
ATOM 937 C C . LYS A 1 119 ? 1.863 9.381 -6.546 1.00 89.81 119 LYS A C 1
ATOM 939 O O . LYS A 1 119 ? 1.606 10.082 -7.526 1.00 89.81 119 LYS A O 1
ATOM 944 N N . ARG A 1 120 ? 1.516 8.093 -6.487 1.00 89.81 120 ARG A N 1
ATOM 945 C CA . ARG A 1 120 ? 0.926 7.356 -7.612 1.00 89.81 120 ARG A CA 1
ATOM 946 C C . ARG A 1 120 ? -0.385 6.699 -7.226 1.00 89.81 120 ARG A C 1
ATOM 948 O O . ARG A 1 120 ? -0.450 5.977 -6.242 1.00 89.81 120 ARG A O 1
ATOM 955 N N . SER A 1 121 ? -1.401 6.883 -8.060 1.00 88.38 121 SER A N 1
ATOM 956 C CA . SER A 1 121 ? -2.676 6.188 -7.928 1.00 88.38 121 SER A CA 1
ATOM 957 C C . SER A 1 121 ? -2.497 4.676 -8.094 1.00 88.38 121 SER A C 1
ATOM 959 O O . SER A 1 121 ? -1.579 4.206 -8.773 1.00 88.38 121 SER A O 1
ATOM 961 N N . ILE A 1 122 ? -3.409 3.888 -7.516 1.00 87.75 122 ILE A N 1
ATOM 962 C CA . ILE A 1 122 ? -3.381 2.420 -7.645 1.00 87.75 122 ILE A CA 1
ATOM 963 C C . ILE A 1 122 ? -3.335 1.958 -9.119 1.00 87.75 122 ILE A C 1
ATOM 965 O O . ILE A 1 122 ? -2.533 1.070 -9.429 1.00 87.75 122 ILE A O 1
ATOM 969 N N . PRO A 1 123 ? -4.121 2.531 -10.060 1.00 87.88 123 PRO A N 1
ATOM 970 C CA . PRO A 1 123 ? -4.000 2.195 -11.479 1.00 87.88 123 PRO A CA 1
ATOM 971 C C . PRO A 1 123 ? -2.613 2.496 -12.067 1.00 87.88 123 PRO A C 1
ATOM 973 O O . PRO A 1 123 ? -2.080 1.673 -12.813 1.00 87.88 123 PRO A O 1
ATOM 976 N N . GLN A 1 124 ? -2.000 3.625 -11.698 1.00 90.56 124 GLN A N 1
ATOM 977 C CA . GLN A 1 124 ? -0.661 3.996 -12.159 1.00 90.56 124 GLN A CA 1
ATOM 978 C C . GLN A 1 124 ? 0.421 3.064 -11.595 1.00 90.56 124 GLN A C 1
ATOM 980 O O . GLN A 1 124 ? 1.277 2.601 -12.348 1.00 90.56 124 GLN A O 1
ATOM 985 N N . LEU A 1 125 ? 0.357 2.721 -10.302 1.00 92.56 125 LEU A N 1
ATOM 986 C CA . LEU A 1 125 ? 1.258 1.740 -9.681 1.00 92.56 125 LEU A CA 1
ATOM 987 C C . LEU A 1 125 ? 1.146 0.373 -10.356 1.00 92.56 125 LEU A C 1
ATOM 989 O O . LEU A 1 125 ? 2.158 -0.265 -10.645 1.00 92.56 125 LEU A O 1
ATOM 993 N N . ARG A 1 126 ? -0.078 -0.066 -10.671 1.00 91.94 126 ARG A N 1
ATOM 994 C CA . ARG A 1 126 ? -0.303 -1.310 -11.417 1.00 91.94 126 ARG A CA 1
ATOM 995 C C . ARG A 1 126 ? 0.371 -1.262 -12.788 1.00 91.94 126 ARG A C 1
ATOM 997 O O . ARG A 1 126 ? 1.045 -2.219 -13.162 1.00 91.94 126 ARG A O 1
ATOM 1004 N N . LEU A 1 127 ? 0.247 -0.150 -13.515 1.00 92.31 127 LEU A N 1
ATOM 1005 C CA . LEU A 1 127 ? 0.892 0.017 -14.819 1.00 92.31 127 LEU A CA 1
ATOM 1006 C C . LEU A 1 127 ? 2.428 0.045 -14.715 1.00 92.31 127 LEU A C 1
ATOM 1008 O O . LEU A 1 127 ? 3.106 -0.537 -15.568 1.00 92.31 127 LEU A O 1
ATOM 1012 N N . ALA A 1 128 ? 2.981 0.669 -13.670 1.00 94.94 128 ALA A N 1
ATOM 1013 C CA . ALA A 1 128 ? 4.419 0.678 -13.393 1.00 94.94 128 ALA A CA 1
ATOM 1014 C C . ALA A 1 128 ? 4.947 -0.735 -13.120 1.00 94.94 128 ALA A C 1
ATOM 1016 O O . ALA A 1 128 ? 5.934 -1.163 -13.718 1.00 94.94 128 ALA A O 1
ATOM 1017 N N . LEU A 1 129 ? 4.240 -1.506 -12.294 1.00 94.69 129 LEU A N 1
ATOM 1018 C CA . LEU A 1 129 ? 4.586 -2.895 -12.010 1.00 94.69 129 LEU A CA 1
ATOM 1019 C C . LEU A 1 129 ? 4.498 -3.773 -13.274 1.00 94.69 129 LEU A C 1
ATOM 1021 O O . LEU A 1 129 ? 5.392 -4.592 -13.505 1.00 94.69 129 LEU A O 1
ATOM 1025 N N . CYS A 1 130 ? 3.473 -3.597 -14.118 1.00 92.94 130 CYS A N 1
ATOM 1026 C CA . CYS A 1 130 ? 3.381 -4.293 -15.408 1.00 92.94 130 CYS A CA 1
ATOM 1027 C C . CYS A 1 130 ? 4.561 -3.936 -16.326 1.00 92.94 130 CYS A C 1
ATOM 1029 O O . CYS A 1 130 ? 5.160 -4.815 -16.946 1.00 92.94 130 CYS A O 1
ATOM 1031 N N . SER A 1 131 ? 4.925 -2.652 -16.381 1.00 93.81 131 SER A N 1
ATOM 1032 C CA . SER A 1 131 ? 6.071 -2.168 -17.159 1.00 93.81 131 SER A CA 1
ATOM 1033 C C . SER A 1 131 ? 7.390 -2.746 -16.643 1.00 93.81 131 SER A C 1
ATOM 1035 O O . SER A 1 131 ? 8.224 -3.146 -17.449 1.00 93.81 131 SER A O 1
ATOM 1037 N N . TYR A 1 132 ? 7.557 -2.876 -15.323 1.00 95.44 132 TYR A N 1
ATOM 1038 C CA . TYR A 1 132 ? 8.710 -3.546 -14.714 1.00 95.44 132 TYR A CA 1
ATOM 1039 C C . TYR A 1 132 ? 8.857 -4.970 -15.243 1.00 95.44 132 TYR A C 1
ATOM 1041 O O . TYR A 1 132 ? 9.919 -5.346 -15.736 1.00 95.44 132 TYR A O 1
ATOM 1049 N N . LYS A 1 133 ? 7.773 -5.754 -15.200 1.00 92.69 133 LYS A N 1
ATOM 1050 C CA . LYS A 1 133 ? 7.785 -7.134 -15.694 1.00 92.69 133 LYS A CA 1
ATOM 1051 C C . LYS A 1 133 ? 8.179 -7.209 -17.165 1.00 92.69 133 LYS A C 1
ATOM 1053 O O . LYS A 1 133 ? 8.957 -8.079 -17.540 1.00 92.69 133 LYS A O 1
ATOM 1058 N N . HIS A 1 134 ? 7.649 -6.299 -17.977 1.00 92.44 134 HIS A N 1
ATOM 1059 C CA . HIS A 1 134 ? 7.967 -6.229 -19.397 1.00 92.44 134 HIS A CA 1
ATOM 1060 C C . HIS A 1 134 ? 9.445 -5.887 -19.651 1.00 92.44 134 HIS A C 1
ATOM 1062 O O . HIS A 1 134 ? 10.061 -6.479 -20.527 1.00 92.44 134 HIS A O 1
ATOM 1068 N N . ILE A 1 135 ? 10.023 -4.950 -18.892 1.00 93.00 135 ILE A N 1
ATOM 1069 C CA . ILE A 1 135 ? 11.409 -4.490 -19.081 1.00 93.00 135 ILE A CA 1
ATOM 1070 C C . ILE A 1 135 ? 12.426 -5.519 -18.566 1.00 93.00 135 ILE A C 1
ATOM 1072 O O . ILE A 1 135 ? 13.429 -5.765 -19.226 1.00 93.00 135 ILE A O 1
ATOM 1076 N N . TYR A 1 136 ? 12.176 -6.125 -17.402 1.00 93.69 136 TYR A N 1
ATOM 1077 C CA . TYR A 1 136 ? 13.159 -6.966 -16.703 1.00 93.69 136 TYR A CA 1
ATOM 1078 C C . TYR A 1 136 ? 12.868 -8.472 -16.787 1.00 93.69 136 TYR A C 1
ATOM 1080 O O . TYR A 1 136 ? 13.592 -9.282 -16.207 1.00 93.69 136 TYR A O 1
ATOM 1088 N N . GLY A 1 137 ? 11.790 -8.872 -17.465 1.00 92.31 137 GLY A N 1
ATOM 1089 C CA . GLY A 1 137 ? 11.448 -10.276 -17.718 1.00 92.31 137 GLY A CA 1
ATOM 1090 C C . GLY A 1 137 ? 10.919 -11.054 -16.506 1.00 92.31 137 GLY A C 1
ATOM 1091 O O . GLY A 1 137 ? 10.720 -12.264 -16.590 1.00 92.31 137 GLY A O 1
ATOM 1092 N N . HIS A 1 138 ? 10.678 -10.402 -15.365 1.00 91.25 138 HIS A N 1
ATOM 1093 C CA . HIS A 1 138 ? 10.150 -11.054 -14.165 1.00 91.25 138 HIS A CA 1
ATOM 1094 C C . HIS A 1 138 ? 9.323 -10.106 -13.292 1.0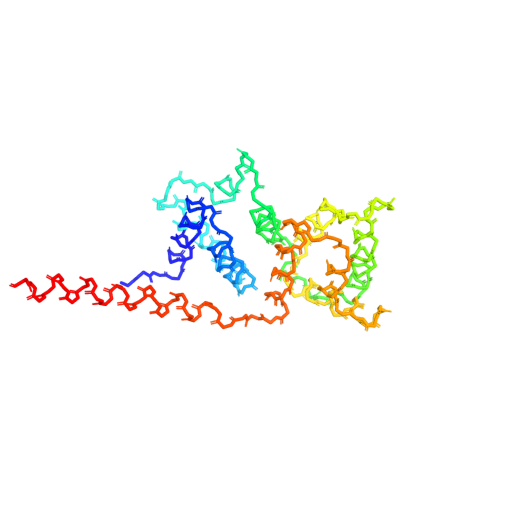0 91.25 138 HIS A C 1
ATOM 1096 O O . HIS A 1 138 ? 9.488 -8.891 -13.321 1.00 91.25 138 HIS A O 1
ATOM 1102 N N . ASP A 1 139 ? 8.411 -10.668 -12.495 1.00 91.50 139 ASP A N 1
ATOM 1103 C CA . ASP A 1 139 ? 7.575 -9.890 -11.579 1.00 91.50 139 ASP A CA 1
ATOM 1104 C C . ASP A 1 139 ? 8.428 -9.240 -10.474 1.00 91.50 139 ASP A C 1
ATOM 1106 O O . ASP A 1 139 ? 9.300 -9.893 -9.896 1.00 91.50 139 ASP A O 1
ATOM 1110 N N . PHE A 1 140 ? 8.120 -7.994 -10.101 1.00 92.12 140 PHE A N 1
ATOM 1111 C CA . PHE A 1 140 ? 8.832 -7.283 -9.027 1.00 92.12 140 PHE A CA 1
ATOM 1112 C C . PHE A 1 140 ? 8.832 -8.063 -7.699 1.00 92.12 140 PHE A C 1
ATOM 1114 O O . PHE A 1 140 ? 9.840 -8.144 -7.004 1.00 92.12 140 PHE A O 1
ATOM 1121 N N . THR A 1 141 ? 7.737 -8.764 -7.390 1.00 91.25 141 THR A N 1
ATOM 1122 C CA . THR A 1 141 ? 7.644 -9.639 -6.207 1.00 91.25 141 THR A CA 1
ATOM 1123 C C . THR A 1 141 ? 8.653 -10.787 -6.215 1.00 91.25 141 THR A C 1
ATOM 1125 O O . THR A 1 141 ? 9.079 -11.219 -5.148 1.00 91.25 141 THR A O 1
ATOM 1128 N N . LYS A 1 142 ? 9.048 -11.294 -7.391 1.00 89.50 142 LYS A N 1
ATOM 1129 C CA . LYS A 1 142 ? 10.113 -12.302 -7.516 1.00 89.50 142 LYS A CA 1
ATOM 1130 C C . LYS A 1 142 ? 11.482 -11.675 -7.297 1.00 89.50 142 LYS A C 1
ATOM 1132 O O . LYS A 1 142 ? 12.345 -12.322 -6.714 1.00 89.50 142 LYS A O 1
ATOM 1137 N N . ALA A 1 143 ? 11.665 -10.430 -7.730 1.00 87.81 143 ALA A N 1
ATOM 1138 C CA . ALA A 1 143 ? 12.889 -9.681 -7.490 1.00 87.81 143 ALA A CA 1
ATOM 1139 C C . ALA A 1 143 ? 13.120 -9.483 -5.981 1.00 87.81 143 ALA A C 1
ATOM 1141 O O . ALA A 1 143 ? 14.214 -9.763 -5.499 1.00 87.81 143 ALA A O 1
ATOM 1142 N N . LEU A 1 144 ? 12.068 -9.121 -5.237 1.00 87.31 144 LEU A N 1
ATOM 1143 C CA . LEU A 1 144 ? 12.094 -8.952 -3.777 1.00 87.31 144 LEU A CA 1
ATOM 1144 C C . LEU A 1 144 ? 12.383 -10.242 -2.991 1.00 87.31 144 LEU A C 1
ATOM 1146 O O . LEU A 1 144 ? 12.797 -10.164 -1.848 1.00 87.31 144 LEU A O 1
ATOM 1150 N N . LYS A 1 145 ? 12.159 -11.437 -3.559 1.00 80.50 145 LYS A N 1
ATOM 1151 C CA . LYS A 1 145 ? 12.499 -12.705 -2.880 1.00 80.50 145 LYS A CA 1
ATOM 1152 C C . LYS A 1 145 ? 13.994 -13.018 -2.885 1.00 80.50 145 LYS A C 1
ATOM 1154 O O . LYS A 1 145 ? 14.434 -13.825 -2.077 1.00 80.50 145 LYS A O 1
ATOM 1159 N N . LYS A 1 146 ? 14.732 -12.482 -3.861 1.00 69.88 146 LYS A N 1
ATOM 1160 C CA . LYS A 1 146 ? 16.151 -12.802 -4.065 1.00 69.88 146 LYS A CA 1
ATOM 1161 C C . LYS A 1 146 ? 17.073 -11.975 -3.167 1.00 69.88 146 LYS A C 1
ATOM 1163 O O . LYS A 1 146 ? 18.162 -12.440 -2.861 1.00 69.88 146 LYS A O 1
ATOM 1168 N N . ASN A 1 147 ? 16.630 -10.789 -2.756 1.00 62.22 147 ASN A N 1
ATOM 1169 C CA . ASN A 1 147 ? 17.323 -9.951 -1.784 1.00 62.22 147 ASN A CA 1
ATOM 1170 C C . ASN A 1 147 ? 16.738 -10.312 -0.411 1.00 62.22 147 ASN A C 1
ATOM 1172 O O . ASN A 1 147 ? 15.521 -10.282 -0.259 1.00 62.22 147 ASN A O 1
ATOM 1176 N N . LEU A 1 148 ? 17.589 -10.781 0.506 1.00 56.12 148 LEU A N 1
ATOM 1177 C CA . LEU A 1 148 ? 17.261 -11.383 1.808 1.00 56.12 148 LEU A CA 1
ATOM 1178 C C . LEU A 1 148 ? 16.036 -10.734 2.490 1.00 56.12 148 LEU A C 1
ATOM 1180 O O . LEU A 1 148 ? 15.916 -9.517 2.554 1.00 56.12 148 LEU A O 1
ATOM 1184 N N . ALA A 1 149 ? 15.104 -11.572 2.952 1.00 63.19 149 ALA A N 1
ATOM 1185 C CA . ALA A 1 149 ? 13.749 -11.187 3.342 1.00 63.19 149 ALA A CA 1
ATOM 1186 C C . ALA A 1 149 ? 13.690 -10.419 4.675 1.00 63.19 149 ALA A C 1
ATOM 1188 O O . ALA A 1 149 ? 13.490 -11.028 5.724 1.00 63.19 149 ALA A O 1
ATOM 1189 N N . GLY A 1 150 ? 13.817 -9.094 4.625 1.00 79.94 150 GLY A N 1
ATOM 1190 C CA . GLY A 1 150 ? 13.396 -8.222 5.718 1.00 79.94 150 GLY A CA 1
ATOM 1191 C C . GLY A 1 150 ? 11.869 -8.098 5.806 1.00 79.94 150 GLY A C 1
ATOM 1192 O O . GLY A 1 150 ? 11.121 -8.419 4.868 1.00 79.94 150 GLY A O 1
ATOM 1193 N N . ASP A 1 151 ? 11.386 -7.630 6.960 1.00 86.25 151 ASP A N 1
ATOM 1194 C CA . ASP A 1 151 ? 9.950 -7.465 7.228 1.00 86.25 151 ASP A CA 1
ATOM 1195 C C . ASP A 1 151 ? 9.291 -6.474 6.256 1.00 86.25 151 ASP A C 1
ATOM 1197 O O . ASP A 1 151 ? 8.110 -6.614 5.904 1.00 86.25 151 ASP A O 1
ATOM 1201 N N . PHE A 1 152 ? 10.053 -5.484 5.779 1.00 89.50 152 PHE A N 1
ATOM 1202 C CA . PHE A 1 152 ? 9.587 -4.541 4.771 1.00 89.50 152 PHE A CA 1
ATOM 1203 C C . PHE A 1 152 ? 9.414 -5.204 3.406 1.00 89.50 152 PHE A C 1
ATOM 1205 O O . PHE A 1 152 ? 8.365 -5.040 2.786 1.00 89.50 152 PHE A O 1
ATOM 1212 N N . GLU A 1 153 ? 10.367 -6.015 2.951 1.00 90.31 153 GLU A N 1
ATOM 1213 C CA . GLU A 1 153 ? 10.308 -6.715 1.668 1.00 90.31 153 GLU A CA 1
ATOM 1214 C C . GLU A 1 153 ? 9.170 -7.740 1.609 1.00 90.31 153 GLU A C 1
ATOM 1216 O O . GLU A 1 153 ? 8.558 -7.929 0.548 1.00 90.31 153 GLU A O 1
ATOM 1221 N N . GLU A 1 154 ? 8.863 -8.412 2.724 1.00 89.06 154 GLU A N 1
ATOM 1222 C CA . GLU A 1 154 ? 7.699 -9.302 2.813 1.00 89.06 154 GLU A CA 1
ATOM 1223 C C . GLU A 1 154 ? 6.388 -8.506 2.776 1.00 89.06 154 GLU A C 1
ATOM 1225 O O . GLU A 1 154 ? 5.495 -8.822 1.981 1.00 89.06 154 GLU A O 1
ATOM 1230 N N . SER A 1 155 ? 6.299 -7.423 3.552 1.00 90.94 155 SER A N 1
ATOM 1231 C CA . SER A 1 155 ? 5.120 -6.546 3.573 1.00 90.94 155 SER A CA 1
ATOM 1232 C C . SER A 1 155 ? 4.867 -5.906 2.202 1.00 90.94 155 SER A C 1
ATOM 1234 O O . SER A 1 155 ? 3.752 -5.957 1.676 1.00 90.94 155 SER A O 1
ATOM 1236 N N . LEU A 1 156 ? 5.918 -5.400 1.551 1.00 92.94 156 LEU A N 1
ATOM 1237 C CA . LEU A 1 156 ? 5.876 -4.842 0.202 1.00 92.94 156 LEU A CA 1
ATOM 1238 C C . LEU A 1 156 ? 5.432 -5.889 -0.821 1.00 92.94 156 LEU A C 1
ATOM 1240 O O . LEU A 1 156 ? 4.608 -5.596 -1.689 1.00 92.94 156 LEU A O 1
ATOM 1244 N N . ARG A 1 157 ? 5.903 -7.138 -0.706 1.00 91.75 157 ARG A N 1
ATOM 1245 C CA . ARG A 1 157 ? 5.433 -8.242 -1.557 1.00 91.75 157 ARG A CA 1
ATOM 1246 C C . ARG A 1 157 ? 3.930 -8.446 -1.448 1.00 91.75 157 ARG A C 1
ATOM 1248 O O . ARG A 1 157 ? 3.280 -8.682 -2.469 1.00 91.75 157 ARG A O 1
ATOM 1255 N N . VAL A 1 158 ? 3.385 -8.400 -0.236 1.00 89.44 158 VAL A N 1
ATOM 1256 C CA . VAL A 1 158 ? 1.946 -8.551 0.002 1.00 89.44 158 VAL A CA 1
ATOM 1257 C C . VAL A 1 158 ? 1.177 -7.378 -0.596 1.00 89.44 158 VAL A C 1
ATOM 1259 O O . VAL A 1 158 ? 0.217 -7.610 -1.332 1.00 89.44 158 VAL A O 1
ATOM 1262 N N . VAL A 1 159 ? 1.632 -6.143 -0.381 1.00 91.94 159 VAL A N 1
ATOM 1263 C CA . VAL A 1 159 ? 1.018 -4.943 -0.972 1.00 91.94 159 VAL A CA 1
ATOM 1264 C C . VAL A 1 159 ? 1.015 -5.008 -2.500 1.00 91.94 159 VAL A C 1
ATOM 1266 O O . VAL A 1 159 ? -0.035 -4.857 -3.122 1.00 91.94 159 VAL A O 1
ATOM 1269 N N . VAL A 1 160 ? 2.154 -5.324 -3.121 1.00 92.12 160 VAL A N 1
ATOM 1270 C CA . VAL A 1 160 ? 2.274 -5.450 -4.582 1.00 92.12 160 VAL A CA 1
ATOM 1271 C C . VAL A 1 160 ? 1.344 -6.538 -5.126 1.00 92.12 160 VAL A C 1
ATOM 1273 O O . VAL A 1 160 ? 0.698 -6.335 -6.155 1.00 92.12 160 VAL A O 1
ATOM 1276 N N . LYS A 1 161 ? 1.216 -7.678 -4.432 1.00 88.75 161 LYS A N 1
ATOM 1277 C CA . LYS A 1 161 ? 0.244 -8.718 -4.806 1.00 88.75 161 LYS A CA 1
ATOM 1278 C C . LYS A 1 161 ? -1.190 -8.192 -4.761 1.00 88.75 161 LYS A C 1
ATOM 1280 O O . LYS A 1 161 ? -1.936 -8.481 -5.689 1.00 88.75 161 LYS A O 1
ATOM 1285 N N . CYS A 1 162 ? -1.555 -7.412 -3.743 1.00 85.12 162 CYS A N 1
ATOM 128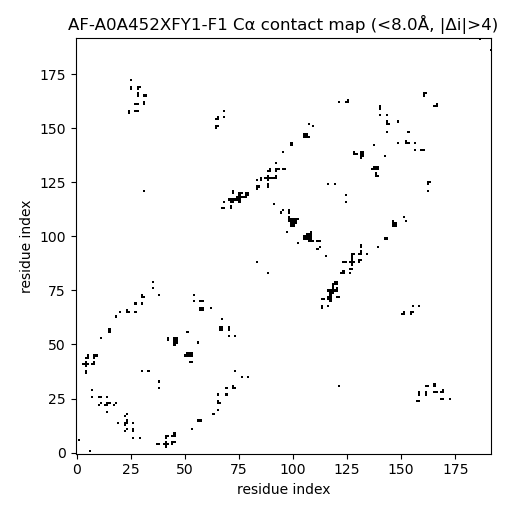6 C CA . CYS A 1 162 ? -2.897 -6.834 -3.619 1.00 85.12 162 CYS A CA 1
ATOM 1287 C C . CYS A 1 162 ? -3.197 -5.810 -4.726 1.00 85.12 162 CYS A C 1
ATOM 1289 O O . CYS A 1 162 ? -4.318 -5.762 -5.228 1.00 85.12 162 CYS A O 1
ATOM 1291 N N . ILE A 1 163 ? -2.190 -5.047 -5.171 1.00 86.94 163 ILE A N 1
ATOM 1292 C CA . ILE A 1 163 ? -2.320 -4.114 -6.304 1.00 86.94 163 ILE A CA 1
ATOM 1293 C C . ILE A 1 163 ? -2.598 -4.868 -7.619 1.00 86.94 163 ILE A C 1
ATOM 1295 O O . ILE A 1 163 ? -3.440 -4.425 -8.410 1.00 86.94 163 ILE A O 1
ATOM 1299 N N . TYR A 1 164 ? -1.912 -5.994 -7.858 1.00 77.31 164 TYR A N 1
ATOM 1300 C CA . TYR A 1 164 ? -2.067 -6.830 -9.060 1.00 77.31 164 TYR A CA 1
ATOM 1301 C C . TYR A 1 164 ? -3.361 -7.639 -9.079 1.00 77.31 164 TYR A C 1
ATOM 1303 O O . TYR A 1 164 ? -4.109 -7.605 -10.054 1.00 77.31 164 TYR A O 1
ATOM 1311 N N . THR A 1 165 ? -3.593 -8.381 -8.004 1.00 66.31 165 THR A N 1
ATOM 1312 C CA . THR A 1 165 ? -4.692 -9.323 -7.867 1.00 66.31 165 THR A CA 1
ATOM 1313 C C . THR A 1 165 ? -5.374 -9.012 -6.546 1.00 66.31 165 THR A C 1
ATOM 1315 O O . THR A 1 165 ? -4.845 -9.382 -5.495 1.00 66.31 165 THR A O 1
ATOM 1318 N N . PRO A 1 166 ? -6.553 -8.373 -6.560 1.00 54.84 166 PRO A N 1
ATOM 1319 C CA . PRO A 1 166 ? -7.373 -8.280 -5.364 1.00 54.84 166 PRO A CA 1
ATOM 1320 C C . PRO A 1 166 ? -7.658 -9.712 -4.876 1.00 54.84 166 PRO A C 1
ATOM 1322 O O . PRO A 1 166 ? -8.387 -10.466 -5.519 1.00 54.84 166 PRO A O 1
ATOM 1325 N N . SER A 1 167 ? -6.986 -10.144 -3.808 1.00 46.62 167 SER A N 1
ATOM 1326 C CA . SER A 1 167 ? -7.022 -11.530 -3.328 1.00 46.62 167 SER A CA 1
ATOM 1327 C C . SER A 1 167 ? -8.364 -11.858 -2.651 1.00 46.62 167 SER A C 1
ATOM 1329 O O . SER A 1 167 ? -9.124 -10.979 -2.249 1.00 46.62 167 SER A O 1
ATOM 1331 N N . LYS A 1 168 ? -8.668 -13.157 -2.517 1.00 47.66 168 LYS A N 1
ATOM 1332 C CA . LYS A 1 168 ? -9.901 -13.705 -1.915 1.00 47.66 168 LYS A CA 1
ATOM 1333 C C . LYS A 1 168 ? -9.968 -13.573 -0.375 1.00 47.66 168 LYS A C 1
ATOM 1335 O O . LYS A 1 168 ? -10.909 -14.095 0.224 1.00 47.66 168 LYS A O 1
ATOM 1340 N N . TYR A 1 169 ? -8.988 -12.956 0.297 1.00 42.94 169 TYR A N 1
ATOM 1341 C CA . TYR A 1 169 ? -8.884 -12.992 1.766 1.00 42.94 169 TYR A CA 1
ATOM 1342 C C . TYR A 1 169 ? -9.943 -12.127 2.468 1.00 42.94 169 TYR A C 1
ATOM 1344 O O . TYR A 1 169 ? -10.535 -12.598 3.440 1.00 42.94 169 TYR A O 1
ATOM 1352 N N . TYR A 1 170 ? -10.300 -10.961 1.913 1.00 44.66 170 TYR A N 1
ATOM 1353 C CA . TYR A 1 170 ? -11.453 -10.162 2.363 1.00 44.66 170 TYR A CA 1
ATOM 1354 C C . TYR A 1 170 ? -12.742 -10.995 2.488 1.00 44.66 170 TYR A C 1
ATOM 1356 O O . TYR A 1 170 ? -13.488 -10.837 3.451 1.00 44.66 170 TYR A O 1
ATOM 1364 N N . CYS A 1 171 ? -12.980 -11.953 1.580 1.00 43.22 171 CYS A N 1
ATOM 1365 C CA . CYS A 1 171 ? -14.140 -12.846 1.684 1.00 43.22 171 CYS A CA 1
ATOM 1366 C C . CYS A 1 171 ? -14.023 -13.797 2.887 1.00 43.22 171 CYS A C 1
ATOM 1368 O O . CYS A 1 171 ? -15.009 -14.034 3.573 1.00 43.22 171 CYS A O 1
ATOM 1370 N N . LYS A 1 172 ? -12.826 -14.307 3.207 1.00 43.31 172 LYS A N 1
ATOM 1371 C CA . LYS A 1 172 ? -12.615 -15.194 4.366 1.00 43.31 172 LYS A CA 1
ATOM 1372 C C . LYS A 1 172 ? -12.747 -14.469 5.706 1.00 43.31 172 LYS A C 1
ATOM 1374 O O . LYS A 1 172 ? -13.382 -15.010 6.606 1.00 43.31 172 LYS A O 1
ATOM 1379 N N . VAL A 1 173 ? -12.176 -13.271 5.851 1.00 49.09 173 VAL A N 1
ATOM 1380 C CA . VAL A 1 173 ? -12.289 -12.489 7.099 1.00 49.09 173 VAL A CA 1
ATOM 1381 C C . VAL A 1 173 ? -13.712 -11.984 7.286 1.00 49.09 173 VAL A C 1
ATOM 1383 O O . VAL A 1 173 ? -14.245 -12.087 8.387 1.00 49.09 173 VAL A O 1
ATOM 1386 N N . ASN A 1 174 ? -14.363 -11.508 6.220 1.00 45.03 174 ASN A N 1
ATOM 1387 C CA . ASN A 1 174 ? -15.737 -11.039 6.324 1.00 45.03 174 ASN A CA 1
ATOM 1388 C C . ASN A 1 174 ? -16.724 -12.184 6.602 1.00 45.03 174 ASN A C 1
ATOM 1390 O O . ASN A 1 174 ? -17.614 -12.010 7.424 1.00 45.03 174 ASN A O 1
ATOM 1394 N N . ASN A 1 175 ? -16.520 -13.372 6.019 1.00 45.50 175 ASN A N 1
ATOM 1395 C CA . ASN A 1 175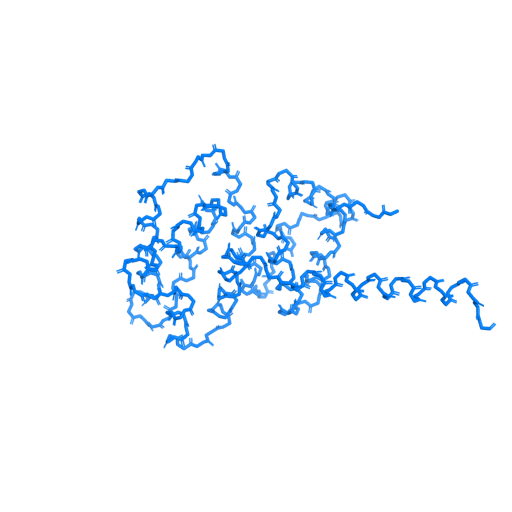 ? -17.321 -14.555 6.351 1.00 45.50 175 ASN A CA 1
ATOM 1396 C C . ASN A 1 175 ? -17.081 -15.022 7.793 1.00 45.50 175 ASN A C 1
ATOM 1398 O O . ASN A 1 175 ? -18.028 -15.417 8.461 1.00 45.50 175 ASN A O 1
ATOM 1402 N N . ARG A 1 176 ? -15.845 -14.939 8.309 1.00 42.97 176 ARG A N 1
ATOM 1403 C CA . ARG A 1 176 ? -15.546 -15.264 9.715 1.00 42.97 176 ARG A CA 1
ATOM 1404 C C . ARG A 1 176 ? -16.156 -14.254 10.685 1.00 42.97 176 ARG A C 1
ATOM 1406 O O . ARG A 1 176 ? -16.817 -14.669 11.626 1.00 42.97 176 ARG A O 1
ATOM 1413 N N . LYS A 1 177 ? -15.991 -12.947 10.451 1.00 43.53 177 LYS A N 1
ATOM 1414 C CA . LYS A 1 177 ? -16.569 -11.904 11.317 1.00 43.53 177 LYS A CA 1
ATOM 1415 C C . LYS A 1 177 ? -18.106 -11.889 11.242 1.00 43.53 177 LYS A C 1
ATOM 1417 O O . LYS A 1 177 ? -18.742 -11.723 12.273 1.00 43.53 177 LYS A O 1
ATOM 1422 N N . GLN A 1 178 ? -18.718 -12.149 10.079 1.00 43.12 178 GLN A N 1
ATOM 1423 C CA . GLN A 1 178 ? -20.177 -12.317 9.980 1.00 43.12 178 GLN A CA 1
ATOM 1424 C C . GLN A 1 178 ? -20.677 -13.601 10.648 1.00 43.12 178 GLN A C 1
ATOM 1426 O O . GLN A 1 178 ? -21.696 -13.547 11.326 1.00 43.12 178 GLN A O 1
ATOM 1431 N N . ALA A 1 179 ? -19.962 -14.724 10.525 1.00 42.47 179 ALA A N 1
ATOM 1432 C CA . ALA A 1 179 ? -20.317 -15.960 11.221 1.00 42.47 179 ALA A CA 1
ATOM 1433 C C . ALA A 1 179 ? -20.236 -15.803 12.747 1.00 42.47 179 ALA A C 1
ATOM 1435 O O . ALA A 1 179 ? -21.141 -16.242 13.447 1.00 42.47 179 ALA A O 1
ATOM 1436 N N . VAL A 1 180 ? -19.206 -15.122 13.263 1.00 47.75 180 VAL A N 1
ATOM 1437 C CA . VAL A 1 180 ? -19.060 -14.838 14.703 1.00 47.75 180 VAL A CA 1
ATOM 1438 C C . VAL A 1 180 ? -20.143 -13.876 15.199 1.00 47.75 180 VAL A C 1
ATOM 1440 O O . VAL A 1 180 ? -20.687 -14.087 16.277 1.00 47.75 180 VAL A O 1
ATOM 1443 N N . LEU A 1 181 ? -20.519 -12.860 14.413 1.00 44.94 181 LEU A N 1
ATOM 1444 C CA . LEU A 1 181 ? -21.641 -11.978 14.755 1.00 44.94 181 LEU A CA 1
ATOM 1445 C C . LEU A 1 181 ? -22.983 -12.724 14.745 1.00 44.94 181 LEU A C 1
ATOM 1447 O O . LEU A 1 181 ? -23.795 -12.489 15.632 1.00 44.94 181 LEU A O 1
ATOM 1451 N N . HIS A 1 182 ? -23.205 -13.646 13.802 1.00 45.97 182 HIS A N 1
ATOM 1452 C CA . HIS A 1 182 ? -24.403 -14.494 13.781 1.00 45.97 182 HIS A CA 1
ATOM 1453 C C . HIS A 1 182 ? -24.442 -15.476 14.961 1.00 45.97 182 HIS A C 1
ATOM 1455 O O . HIS A 1 182 ? -25.500 -15.661 15.550 1.00 45.97 182 HIS A O 1
ATOM 1461 N N . LEU A 1 183 ? -23.301 -16.065 15.335 1.00 48.16 183 LEU A N 1
ATOM 1462 C CA . LEU A 1 183 ? -23.172 -16.938 16.508 1.00 48.16 183 LEU A CA 1
ATOM 1463 C C . LEU A 1 183 ? -23.417 -16.170 17.812 1.00 48.16 183 LEU A C 1
ATOM 1465 O O . LEU A 1 183 ? -24.215 -16.614 18.629 1.00 48.16 183 LEU A O 1
ATOM 1469 N N . ASN A 1 184 ? -22.813 -14.993 17.985 1.00 44.41 184 ASN A N 1
ATOM 1470 C CA . ASN A 1 184 ? -23.025 -14.171 19.180 1.00 44.41 184 ASN A CA 1
ATOM 1471 C C . ASN A 1 184 ? -24.465 -13.653 19.287 1.00 44.41 184 ASN A C 1
ATOM 1473 O O . ASN A 1 184 ? -25.000 -13.592 20.390 1.00 44.41 184 ASN A O 1
ATOM 1477 N N . LEU A 1 185 ? -25.117 -13.328 18.164 1.00 44.34 185 LEU A N 1
ATOM 1478 C CA . LEU A 1 185 ? -26.538 -12.975 18.168 1.00 44.34 185 LEU A CA 1
ATOM 1479 C C . LEU A 1 185 ? -27.407 -14.197 18.505 1.00 44.34 185 LEU A C 1
ATOM 1481 O O . LEU A 1 185 ? -28.331 -14.079 19.296 1.00 44.34 185 LEU A O 1
ATOM 1485 N N . TYR A 1 186 ? -27.087 -15.379 17.969 1.00 43.28 186 TYR A N 1
ATOM 1486 C CA . TYR A 1 186 ? -27.814 -16.615 18.267 1.00 43.28 186 TYR A CA 1
ATOM 1487 C C . TYR A 1 186 ? -27.728 -16.986 19.754 1.00 43.28 186 TYR A C 1
ATOM 1489 O O . TYR A 1 186 ? -28.757 -17.252 20.357 1.00 43.28 186 TYR A O 1
ATOM 1497 N N . TYR A 1 187 ? -26.550 -16.914 20.381 1.00 46.09 187 TYR A N 1
ATOM 1498 C CA . TYR A 1 187 ? -26.403 -17.153 21.826 1.00 46.09 187 TYR A CA 1
ATOM 1499 C C . TYR A 1 187 ? -27.090 -16.086 22.695 1.00 46.09 187 TYR A C 1
ATOM 1501 O O . TYR A 1 187 ? -27.578 -16.402 23.776 1.00 46.09 187 TYR A O 1
ATOM 1509 N N . TYR A 1 188 ? -27.169 -14.838 22.227 1.00 39.25 188 TYR A N 1
ATOM 1510 C CA . TYR A 1 188 ? -27.862 -13.760 22.940 1.00 39.25 188 TYR A CA 1
ATOM 1511 C C . TYR A 1 188 ? -29.395 -13.876 22.863 1.00 39.25 188 TYR A C 1
ATOM 1513 O O . TYR A 1 188 ? -30.083 -13.487 23.800 1.00 39.25 188 TYR A O 1
ATOM 1521 N N . ILE A 1 189 ? -29.933 -14.415 21.761 1.00 43.38 189 ILE A N 1
ATOM 1522 C CA . ILE A 1 189 ? -31.382 -14.586 21.557 1.00 43.38 189 ILE A CA 1
ATOM 1523 C C . ILE A 1 189 ? -31.868 -15.949 22.078 1.00 43.38 189 ILE A C 1
ATOM 1525 O O . ILE A 1 189 ? -32.999 -16.052 22.543 1.00 43.38 189 ILE A O 1
ATOM 1529 N N . ALA A 1 190 ? -31.037 -16.991 21.999 1.00 47.19 190 ALA A N 1
ATOM 1530 C CA . ALA A 1 190 ? -31.415 -18.343 22.404 1.00 47.19 190 ALA A CA 1
ATOM 1531 C C . ALA A 1 190 ? -31.326 -18.572 23.920 1.00 47.19 190 ALA A C 1
ATOM 1533 O O . ALA A 1 190 ? -32.044 -19.435 24.409 1.00 47.19 190 ALA A O 1
ATOM 1534 N N . GLY A 1 191 ? -30.506 -17.798 24.649 1.00 35.09 191 GLY A N 1
ATOM 1535 C CA . GLY A 1 191 ? -30.272 -17.997 26.086 1.00 35.09 191 GLY A CA 1
ATOM 1536 C C . GLY A 1 191 ? -29.698 -19.388 26.428 1.00 35.09 191 GLY A C 1
ATOM 1537 O O . GLY A 1 191 ? -29.644 -20.265 25.565 1.00 35.09 191 GLY A O 1
ATOM 1538 N N . PRO A 1 192 ? -29.183 -19.601 27.652 1.00 46.94 192 PRO A N 1
ATOM 1539 C CA . PRO A 1 192 ? -28.949 -20.948 28.171 1.00 46.94 192 PRO A CA 1
ATOM 1540 C C . PRO A 1 192 ? -30.260 -21.693 28.461 1.00 46.94 192 PRO A C 1
ATOM 1542 O O . PRO A 1 192 ? -31.251 -21.028 28.844 1.00 46.94 192 PRO A O 1
#

Solvent-accessible surface area (backbone atoms only — not comparable to full-atom values): 10454 Å² total; per-residue (Å²): 133,83,54,73,29,48,51,52,23,50,49,47,49,54,20,62,75,64,68,39,72,71,41,43,51,51,44,47,52,48,64,64,65,50,52,71,69,53,48,51,45,17,43,50,36,24,28,72,72,71,74,42,56,55,68,62,70,47,65,50,90,86,63,55,51,54,37,56,51,49,45,18,53,69,54,8,75,86,36,70,88,56,80,69,50,69,67,58,13,49,53,49,20,49,50,54,57,52,27,52,34,34,89,77,75,53,44,64,32,59,64,62,52,37,55,49,38,28,62,35,22,71,70,35,49,39,46,11,51,54,38,27,24,69,76,70,76,45,54,64,61,61,58,44,66,73,36,77,81,44,72,50,49,51,41,49,38,52,50,54,45,31,59,74,44,80,65,73,57,64,60,56,54,52,51,48,54,50,50,50,52,52,49,54,49,47,55,69,73,65,55,135

Radius of gyration: 18.18 Å; Cα contacts (8 Å, |Δi|>4): 212; chains: 1; bounding box: 56×35×48 Å

pLDDT: mean 79.97, std 16.93, range [35.09, 96.44]

InterPro domains:
  IPR009118 Annexin D, plant [PR01814] (40-54)
  IPR009118 Annexin D, plant [PR01814] (82-102)
  IPR009118 Annexin D, plant [PR01814] (150-168)
  IPR018502 Annexin repeat [PF00191] (17-73)
  IPR018502 Annexin repeat [PF00191] (92-156)
  IPR018502 Annexin repeat [PS51897] (3-75)
  IPR018502 Annexin repeat [PS51897] (87-161)
  IPR018502 Annexin repeat [SM00335] (21-73)
  IPR018502 Annexin repeat [SM00335] (107-159)
  IPR037104 Annexin superfamily [G3DSA:1.10.220.10] (2-78)
  IPR037104 Annexin superfamily [G3DSA:1.10.220.10] (87-164)
  IPR037104 Annexin superfamily [SSF47874] (1-173)

Secondary structure (DSSP, 8-state):
---HHHHHHHHHHHHHHH--HHHHHHHHHHHTTS-HHHHHHHHHHHHHHHSS-HHHHT--SSPPHHHHHHHHHHHGGGSSSSPPPHHHHHHHHHHHHHHHTGGGTSS--HHHHHHHHHHS-HHHHHHHHHHHHHHHSS-HHHHHHHS---HHHHHHHHHHHHHHS--THHHHHHHHHHHHHHHHHHHHHH--

Foldseek 3Di:
DDDPLLVLLVLLVVCLVVVDPLSLLLNLLVLLPDDLVSLVSNQVSNCVPVVDGSLVSLDDVVHQLSSLLSNLLSLQSVARVDDADLVVLLVLLVLLVVQCCVVPPLHGVSVSVSPVSNNDHLVNPLSSQVNNCVVVVDGSLVSLVVRPDDSNSVSVSSSNCSSNDSDCVNVVVVVVVVVVVVVVVCCVVVDD

Nearest PDB structures (foldseek):
  1ycn-assembly2_B  TM=8.161E-01  e=8.727E-07  Arabidopsis thaliana
  6b3i-assembly2_C-2  TM=7.892E-01  e=6.906E-07  Homo sapiens
  3brx-assembly1_A  TM=8.207E-01  e=1.004E-06  Gossypium hirsutum
  1mcx-assembly1_A  TM=8.009E-01  e=2.683E-06  Sus scrofa
  1hm6-assembly2_B  TM=7.480E-01  e=3.688E-05  Sus scrofa